Protein AF-A0A7D5TR18-F1 (afdb_monomer)

Foldseek 3Di:
DAWDQKKKKFFALAFDLCLLVQLVVLCVVLVWAADPDDPPDPDFDDSVRCSVVVWTWGWTDDDQKIWIWTGQCPNCPDDFSRSGMIMIIIDGPPDDLVDPPPPVVLVVLVSVLVSVLSSCLRRVGQKMAMATPDDDDAPLGPQDDFRDPPSLVRGPDHHQKMKHHQVSQVSQPHDVLQVPAPAPDWDQHPNRIIITRQDSRSRDRRPVSRCCSRNPDPPD

Sequence (220 aa):
MIEGPYMVRFLFETVSDTLVDDVITICTAHGLYDKERNEGDQKASMPDEIRKNKRGFIRLHYEDLSFKLSFDLESGGGHSWTEGSFNISTQSQVVNYTDKDDPKYRRFIEELVGLVSELASATRPTHVHAFGTQSSTNEFARGVIPQELPVAHDISNLPWLGVYNPETVDALGGIDRFTDAPAHRVERLETGHVMVVATEDPFAVPDRELEEYLLQNENR

Mean predicted aligned error: 6.93 Å

Nearest PDB structures (foldseek):
  5it4-assembly1_A-2  TM=5.110E-01  e=5.645E-01  Mycobacterium avium 104
  5jjb-assem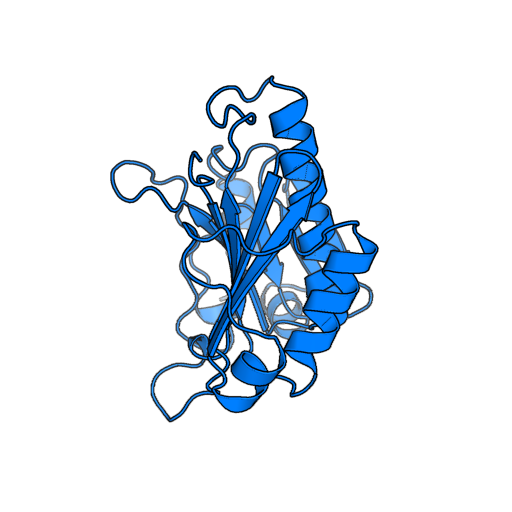bly1_A-2  TM=5.088E-01  e=7.172E-01  Mycobacterium avium 104
  5is2-assembly1_A-2  TM=5.205E-01  e=9.674E-01  Mycobacterium avium 104
  4r3a-assembly1_A  TM=2.395E-01  e=2.300E-01  Erythrobacter litoralis HTCC2594
  7tdz-assembly1_C  TM=2.181E-01  e=5.828E+00  Xenopus laevis

Structure (mmCIF, N/CA/C/O backbone):
data_AF-A0A7D5TR18-F1
#
_entry.id   AF-A0A7D5TR18-F1
#
loop_
_atom_site.group_PDB
_atom_site.id
_atom_site.type_symbol
_atom_site.label_atom_id
_atom_site.label_alt_id
_atom_site.label_comp_id
_atom_site.label_asym_id
_atom_site.label_entity_id
_atom_site.label_seq_id
_atom_site.pdbx_PDB_ins_code
_atom_site.Cartn_x
_atom_site.Cartn_y
_atom_site.Cartn_z
_atom_site.occupancy
_atom_site.B_iso_or_equiv
_atom_site.auth_seq_id
_atom_site.auth_comp_id
_atom_site.auth_asym_id
_atom_site.auth_atom_id
_atom_site.pdbx_PDB_model_num
ATOM 1 N N . MET A 1 1 ? 5.844 10.240 20.444 1.00 60.06 1 MET A N 1
ATOM 2 C CA . MET A 1 1 ? 5.973 9.234 19.368 1.00 60.06 1 MET A CA 1
ATOM 3 C C . MET A 1 1 ? 6.669 9.897 18.202 1.00 60.06 1 MET A C 1
ATOM 5 O O . MET A 1 1 ? 6.353 11.049 17.936 1.00 60.06 1 MET A O 1
ATOM 9 N N . ILE A 1 2 ? 7.629 9.220 17.576 1.00 63.03 2 ILE A N 1
ATOM 10 C CA . ILE A 1 2 ? 8.270 9.710 16.355 1.00 63.03 2 ILE A CA 1
ATOM 11 C C . ILE A 1 2 ? 7.390 9.247 15.196 1.00 63.03 2 ILE A C 1
ATOM 13 O O . ILE A 1 2 ? 7.042 8.063 15.121 1.00 63.03 2 ILE A O 1
ATOM 17 N N . GLU A 1 3 ? 6.969 10.181 14.344 1.00 69.44 3 GLU A N 1
ATOM 18 C CA . GLU A 1 3 ? 6.242 9.814 13.133 1.00 69.44 3 GLU A CA 1
ATOM 19 C C . GLU A 1 3 ? 7.143 8.989 12.227 1.00 69.44 3 GLU A C 1
ATOM 21 O O . GLU A 1 3 ? 8.317 9.305 12.028 1.00 69.44 3 GLU A O 1
ATOM 26 N N . GLY A 1 4 ? 6.578 7.902 11.717 1.00 69.88 4 GLY A N 1
ATOM 27 C CA . GLY A 1 4 ? 7.202 7.088 10.702 1.00 69.88 4 GLY A CA 1
ATOM 28 C C . GLY A 1 4 ? 7.523 7.956 9.487 1.00 69.88 4 GLY A C 1
ATOM 29 O O . GLY A 1 4 ? 6.744 8.844 9.122 1.00 69.88 4 GLY A O 1
ATOM 30 N N . PRO A 1 5 ? 8.674 7.721 8.854 1.00 73.94 5 PRO A N 1
ATOM 31 C CA . PRO A 1 5 ? 9.144 8.560 7.764 1.00 73.94 5 PRO A CA 1
ATOM 32 C C . PRO A 1 5 ? 8.415 8.287 6.444 1.00 73.94 5 PRO A C 1
ATOM 34 O O . PRO A 1 5 ? 8.704 8.956 5.456 1.00 73.94 5 PRO A O 1
ATOM 37 N N . TYR A 1 6 ? 7.489 7.325 6.414 1.00 78.88 6 TYR A N 1
ATOM 38 C CA . TYR A 1 6 ? 6.740 6.925 5.230 1.00 78.88 6 TYR A CA 1
ATOM 39 C C . TYR A 1 6 ? 5.252 6.747 5.506 1.00 78.88 6 TYR A C 1
ATOM 41 O O . TYR A 1 6 ? 4.808 6.447 6.618 1.00 78.88 6 TYR A O 1
ATOM 49 N N . MET A 1 7 ? 4.495 6.906 4.430 1.00 86.62 7 MET A N 1
ATOM 50 C CA . MET A 1 7 ? 3.086 6.581 4.321 1.00 86.62 7 MET A CA 1
ATOM 51 C C . MET A 1 7 ? 2.903 5.640 3.132 1.00 86.62 7 MET A C 1
ATOM 53 O O . MET A 1 7 ? 3.540 5.828 2.098 1.00 86.62 7 MET A O 1
ATOM 57 N N . VAL A 1 8 ? 2.031 4.645 3.272 1.00 91.75 8 VAL A N 1
ATOM 58 C CA . VAL A 1 8 ? 1.595 3.790 2.162 1.00 91.75 8 VAL A CA 1
ATOM 59 C C . VAL A 1 8 ? 0.158 4.144 1.830 1.00 91.75 8 VAL A C 1
ATOM 61 O O . VAL A 1 8 ? -0.703 4.094 2.708 1.00 91.75 8 VAL A O 1
ATOM 64 N N . ARG A 1 9 ? -0.108 4.511 0.579 1.00 92.44 9 ARG A N 1
ATOM 65 C CA . ARG A 1 9 ? -1.434 4.902 0.104 1.00 92.44 9 ARG A CA 1
ATOM 66 C C . ARG A 1 9 ? -1.957 3.889 -0.900 1.00 92.44 9 ARG A C 1
ATOM 68 O O . ARG A 1 9 ? -1.304 3.605 -1.897 1.00 92.44 9 ARG A O 1
ATOM 75 N N . PHE A 1 10 ? -3.159 3.407 -0.630 1.00 94.81 10 PHE A N 1
ATOM 76 C CA . PHE A 1 10 ? -3.983 2.567 -1.484 1.00 94.81 10 PHE A CA 1
ATOM 77 C C . PHE A 1 10 ? -4.980 3.472 -2.200 1.00 94.81 10 PHE A C 1
ATOM 79 O O . PHE A 1 10 ? -5.699 4.227 -1.543 1.00 94.81 10 PHE A O 1
ATOM 86 N N . LEU A 1 11 ? -4.996 3.418 -3.526 1.00 92.62 11 LEU A N 1
ATOM 87 C CA . LEU A 1 11 ? -5.889 4.179 -4.391 1.00 92.62 11 LEU A CA 1
ATOM 88 C C . LEU A 1 11 ? -6.894 3.242 -5.050 1.00 92.62 11 LEU A C 1
ATOM 90 O O . LEU A 1 11 ? -6.528 2.161 -5.520 1.00 92.62 11 LEU A O 1
ATOM 94 N N . PHE A 1 12 ? -8.141 3.687 -5.122 1.00 90.94 12 PHE A N 1
ATOM 95 C CA . PHE A 1 12 ? -9.247 2.922 -5.672 1.00 90.94 12 PHE A CA 1
ATOM 96 C C . PHE A 1 12 ? -10.013 3.776 -6.675 1.00 90.94 12 PHE A C 1
ATOM 98 O O . PHE A 1 12 ? -10.528 4.833 -6.325 1.00 90.94 12 PHE A O 1
ATOM 105 N N . GLU A 1 13 ? -10.160 3.280 -7.900 1.00 87.50 13 GLU A N 1
ATOM 106 C CA . GLU A 1 13 ? -11.107 3.855 -8.860 1.00 87.50 13 GLU A CA 1
ATOM 107 C C . GLU A 1 13 ? -12.551 3.727 -8.347 1.00 87.50 13 GLU A C 1
ATOM 109 O O . GLU A 1 13 ? -13.359 4.641 -8.486 1.00 87.50 13 GLU A O 1
ATOM 114 N N . THR A 1 14 ? -12.873 2.597 -7.709 1.00 85.69 14 THR A N 1
ATOM 115 C CA . THR A 1 14 ? -14.152 2.370 -7.028 1.00 85.69 14 THR A CA 1
ATOM 116 C C . THR A 1 14 ? -13.903 1.817 -5.632 1.00 85.69 14 THR A C 1
ATOM 118 O O . THR A 1 14 ? -13.227 0.804 -5.464 1.00 85.69 14 THR A O 1
ATOM 121 N N . VAL A 1 15 ? -14.474 2.469 -4.619 1.00 86.50 15 VAL A N 1
ATOM 122 C CA . VAL A 1 15 ? -14.346 2.053 -3.220 1.00 86.50 15 VAL A CA 1
ATOM 123 C C . VAL A 1 15 ? -15.440 1.042 -2.869 1.00 86.50 15 VAL A C 1
ATOM 125 O O . VAL A 1 15 ? -16.626 1.345 -2.991 1.00 86.50 15 VAL A O 1
ATOM 128 N N . SER A 1 16 ? -15.049 -0.144 -2.393 1.00 87.88 16 SER A N 1
ATOM 129 C CA . SER A 1 16 ? -15.992 -1.136 -1.857 1.00 87.88 16 SER A CA 1
ATOM 130 C C . SER A 1 16 ? -16.634 -0.648 -0.554 1.00 87.88 16 SER A C 1
ATOM 132 O O . SER A 1 16 ? -15.951 -0.112 0.322 1.00 87.88 16 SER A O 1
ATOM 134 N N . ASP A 1 17 ? -17.925 -0.927 -0.361 1.00 87.00 17 ASP A N 1
ATOM 135 C CA . ASP A 1 17 ? -18.604 -0.685 0.918 1.00 87.00 17 ASP A CA 1
ATOM 136 C C . ASP A 1 17 ? -18.053 -1.556 2.064 1.00 87.00 17 ASP A C 1
ATOM 138 O O . ASP A 1 17 ? -18.202 -1.189 3.229 1.00 87.00 17 ASP A O 1
ATOM 142 N N . THR A 1 18 ? -17.372 -2.665 1.746 1.00 91.06 18 THR A N 1
ATOM 143 C CA . THR A 1 18 ? -16.722 -3.557 2.726 1.00 91.06 18 THR A CA 1
ATOM 144 C C . THR A 1 18 ? -15.294 -3.150 3.075 1.00 91.06 18 THR A C 1
ATOM 146 O O . THR A 1 18 ? -14.716 -3.729 3.989 1.00 91.06 18 THR A O 1
ATOM 149 N N . LEU A 1 19 ? -14.717 -2.141 2.403 1.00 91.56 19 LEU A N 1
ATOM 150 C CA . LEU A 1 19 ? -13.285 -1.826 2.499 1.00 91.56 19 LEU A CA 1
ATOM 151 C C . LEU A 1 19 ? -12.806 -1.646 3.947 1.00 91.56 19 LEU A C 1
ATOM 153 O O . LEU A 1 19 ? -11.755 -2.154 4.324 1.00 91.56 19 LEU A O 1
ATOM 157 N N . VAL A 1 20 ? -13.577 -0.930 4.768 1.00 91.56 20 VAL A N 1
ATOM 158 C CA . VAL A 1 20 ? -13.230 -0.696 6.179 1.00 91.56 20 VAL A CA 1
ATOM 159 C C . VAL A 1 20 ? -13.178 -2.013 6.961 1.00 91.56 20 VAL A C 1
ATOM 161 O O . VAL A 1 20 ? -12.280 -2.199 7.779 1.00 91.56 20 VAL A O 1
ATOM 164 N N . ASP A 1 21 ? -14.110 -2.928 6.699 1.00 91.75 21 ASP A N 1
ATOM 165 C CA . ASP A 1 21 ? -14.230 -4.206 7.409 1.00 91.75 21 ASP A CA 1
ATOM 166 C C . ASP A 1 21 ? -13.102 -5.152 7.017 1.00 91.75 21 ASP A C 1
ATOM 168 O O . ASP A 1 21 ? -12.486 -5.769 7.889 1.00 91.75 21 ASP A O 1
ATOM 172 N N . ASP A 1 22 ? -12.794 -5.205 5.722 1.00 93.25 22 ASP A N 1
ATOM 173 C CA . ASP A 1 22 ? -11.708 -6.010 5.174 1.00 93.25 22 ASP A CA 1
ATOM 174 C C . ASP A 1 22 ? -10.364 -5.546 5.756 1.00 93.25 22 ASP A C 1
ATOM 176 O O . ASP A 1 22 ? -9.611 -6.352 6.303 1.00 93.25 22 ASP A O 1
ATOM 180 N N . VAL A 1 23 ? -10.103 -4.231 5.748 1.00 93.69 23 VAL A N 1
ATOM 181 C CA . VAL A 1 23 ? -8.874 -3.644 6.310 1.00 93.69 23 VAL A CA 1
ATOM 182 C C . VAL A 1 23 ? -8.738 -3.951 7.802 1.00 93.69 23 VAL A C 1
ATOM 184 O O . VAL A 1 23 ? -7.683 -4.411 8.235 1.00 93.69 23 VAL A O 1
ATOM 187 N N . ILE A 1 24 ? -9.786 -3.725 8.603 1.00 91.19 24 ILE A N 1
ATOM 188 C CA . ILE A 1 24 ? -9.737 -3.998 10.049 1.00 91.19 24 ILE A CA 1
ATOM 189 C C . ILE A 1 24 ? -9.504 -5.486 10.305 1.00 91.19 24 ILE A C 1
ATOM 191 O O . ILE A 1 24 ? -8.654 -5.832 11.123 1.00 91.19 24 ILE A O 1
ATOM 195 N N . THR A 1 25 ? -10.232 -6.357 9.603 1.00 93.00 25 THR A N 1
ATOM 196 C CA . THR A 1 25 ? -10.138 -7.812 9.775 1.00 93.00 25 THR A CA 1
ATOM 197 C C . THR A 1 25 ? -8.722 -8.305 9.501 1.00 93.00 25 THR A C 1
ATOM 199 O O . THR A 1 25 ? -8.174 -9.059 10.304 1.00 93.00 25 THR A O 1
ATOM 202 N N . ILE A 1 26 ? -8.103 -7.833 8.418 1.00 94.06 26 ILE A N 1
ATOM 203 C CA . ILE A 1 26 ? -6.727 -8.188 8.056 1.00 94.06 26 ILE A CA 1
ATOM 204 C C . ILE A 1 26 ? -5.754 -7.656 9.099 1.00 94.06 26 ILE A C 1
ATOM 206 O O . ILE A 1 26 ? -4.955 -8.420 9.629 1.00 94.06 26 ILE A O 1
ATOM 210 N N . CYS A 1 27 ? -5.856 -6.382 9.486 1.00 91.81 27 CYS A N 1
ATOM 211 C CA . CYS A 1 27 ? -4.985 -5.840 10.524 1.00 91.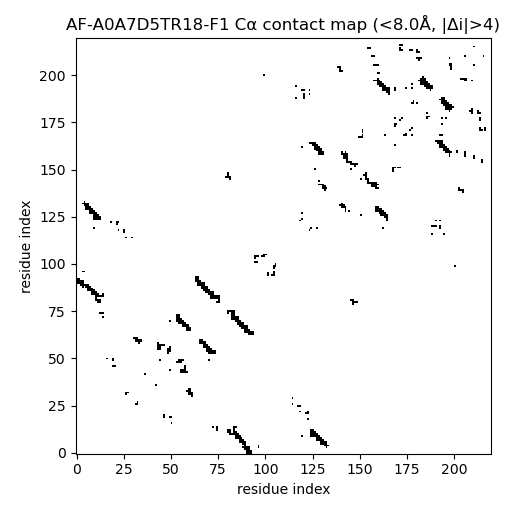81 27 CYS A CA 1
ATOM 212 C C . CYS A 1 27 ? -5.099 -6.626 11.843 1.00 91.81 27 CYS A C 1
ATOM 214 O O . CYS A 1 27 ? -4.084 -6.934 12.462 1.00 91.81 27 CYS A O 1
ATOM 216 N N . THR A 1 28 ? -6.305 -7.016 12.260 1.00 90.44 28 THR A N 1
ATOM 217 C CA . THR A 1 28 ? -6.493 -7.854 13.454 1.00 90.44 28 THR A CA 1
ATOM 218 C C . THR A 1 28 ? -5.919 -9.261 13.288 1.00 90.44 28 THR A C 1
ATOM 220 O O . THR A 1 28 ? -5.334 -9.782 14.238 1.00 90.44 28 THR A O 1
ATOM 223 N N . ALA A 1 29 ? -6.018 -9.867 12.102 1.00 90.31 29 ALA A N 1
ATOM 224 C CA . ALA A 1 29 ? -5.377 -11.151 11.809 1.00 90.31 29 ALA A CA 1
ATOM 225 C C . ALA A 1 29 ? -3.839 -11.074 11.894 1.00 90.31 29 ALA A C 1
ATOM 227 O O . ALA A 1 29 ? -3.207 -12.032 12.332 1.00 90.31 29 ALA A O 1
ATOM 228 N N . HIS A 1 30 ? -3.259 -9.907 11.590 1.00 87.50 30 HIS A N 1
ATOM 229 C CA . HIS A 1 30 ? -1.839 -9.572 11.800 1.00 87.50 30 HIS A CA 1
ATOM 230 C C . HIS A 1 30 ? -1.478 -9.248 13.256 1.00 87.50 30 HIS A C 1
ATOM 232 O O . HIS A 1 30 ? -0.363 -8.835 13.561 1.00 87.50 30 HIS A O 1
ATOM 238 N N . GLY A 1 31 ? -2.420 -9.405 14.187 1.00 87.62 31 GLY A N 1
ATOM 239 C CA . GLY A 1 31 ? -2.204 -9.110 15.599 1.00 87.62 31 GLY A CA 1
ATOM 240 C C . GLY A 1 31 ? -2.218 -7.619 15.933 1.00 87.62 31 GLY A C 1
ATOM 241 O O . GLY A 1 31 ? -1.881 -7.262 17.064 1.00 87.62 31 GLY A O 1
ATOM 242 N N . LEU A 1 32 ? -2.620 -6.742 15.003 1.00 87.88 32 LEU A N 1
ATOM 243 C CA . LEU A 1 32 ? -2.845 -5.335 15.313 1.00 87.88 32 LEU A CA 1
ATOM 244 C C . LEU A 1 32 ? -4.168 -5.182 16.078 1.00 87.88 32 LEU A C 1
ATOM 246 O O . LEU A 1 32 ? -5.212 -5.679 15.655 1.00 87.88 32 LEU A O 1
ATOM 250 N N . TYR A 1 33 ? -4.153 -4.440 17.180 1.00 85.31 33 TYR A N 1
ATOM 251 C CA . TYR A 1 33 ? -5.327 -4.256 18.037 1.00 85.31 33 TYR A CA 1
ATOM 252 C C . TYR A 1 33 ? -5.574 -2.786 18.385 1.00 85.31 33 TYR A C 1
ATOM 254 O O . TYR A 1 33 ? -4.653 -1.970 18.416 1.00 85.31 33 TYR A O 1
ATOM 262 N N . ASP A 1 34 ? -6.829 -2.442 18.669 1.00 82.25 34 ASP A N 1
ATOM 263 C CA . ASP A 1 34 ? -7.188 -1.134 19.222 1.00 82.25 34 ASP A CA 1
ATOM 264 C C . ASP A 1 34 ? -6.836 -1.110 20.718 1.00 82.25 34 ASP A C 1
ATOM 266 O O . ASP A 1 34 ? -7.258 -1.980 21.485 1.00 82.25 34 ASP A O 1
ATOM 270 N N . LYS A 1 35 ? -6.020 -0.142 21.140 1.00 74.12 35 LYS A N 1
ATOM 271 C CA . LYS A 1 35 ? -5.696 0.059 22.556 1.00 74.12 35 LYS A CA 1
ATOM 272 C C . LYS A 1 35 ? -6.697 1.064 23.107 1.00 74.12 35 LYS A C 1
ATOM 274 O O . LYS A 1 35 ? -6.870 2.123 22.513 1.00 74.12 35 LYS A O 1
ATOM 279 N N . GLU A 1 36 ? -7.324 0.753 24.245 1.00 61.03 36 GLU A N 1
ATOM 280 C CA . GLU A 1 36 ? -8.313 1.637 24.877 1.00 61.03 36 GLU A CA 1
ATOM 281 C C . GLU A 1 36 ? -7.857 3.106 24.862 1.00 61.03 36 GLU A C 1
ATOM 283 O O . GLU A 1 36 ? -6.734 3.438 25.255 1.00 61.03 36 GLU A O 1
ATOM 288 N N . ARG A 1 37 ? -8.742 3.977 24.357 1.00 57.06 37 ARG A N 1
ATOM 289 C CA . ARG A 1 37 ? -8.493 5.407 24.147 1.00 57.06 37 ARG A CA 1
ATOM 290 C C . ARG A 1 37 ? -8.033 6.069 25.452 1.00 57.06 37 ARG A C 1
ATOM 292 O O . ARG A 1 37 ? -8.854 6.338 26.324 1.00 57.06 37 ARG A O 1
ATOM 299 N N . ASN A 1 38 ? -6.753 6.416 25.551 1.00 48.66 38 ASN A N 1
ATOM 300 C CA . ASN A 1 38 ? -6.287 7.347 26.576 1.00 48.66 38 ASN A CA 1
ATOM 301 C C . ASN A 1 38 ? -6.707 8.779 26.202 1.00 48.66 38 ASN A C 1
ATOM 303 O O . ASN A 1 38 ? -6.623 9.178 25.041 1.00 48.66 38 ASN A O 1
ATOM 307 N N . GLU A 1 39 ? -7.126 9.568 27.194 1.00 42.00 39 GLU A N 1
ATOM 308 C CA . GLU A 1 39 ? -7.783 10.885 27.059 1.00 42.00 39 GLU A CA 1
ATOM 309 C C . GLU A 1 39 ? -6.936 12.014 26.416 1.00 42.00 39 GLU A C 1
ATOM 311 O O . GLU A 1 39 ? -7.373 13.161 26.372 1.00 42.00 39 GLU A O 1
ATOM 316 N N . GLY A 1 40 ? -5.745 11.716 25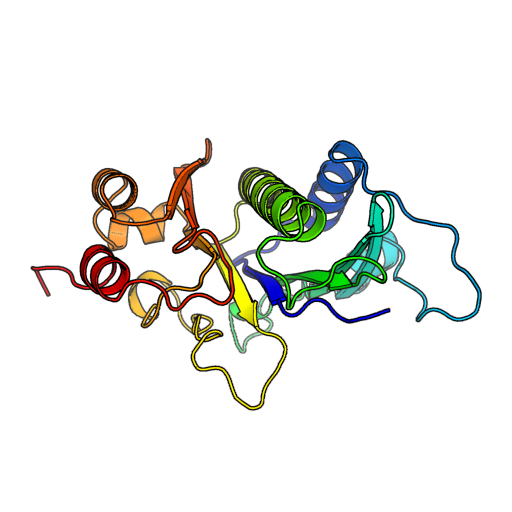.887 1.00 46.94 40 GLY A N 1
ATOM 317 C CA . GLY A 1 40 ? -4.844 12.686 25.249 1.00 46.94 40 GLY A CA 1
ATOM 318 C C . GLY A 1 40 ? -4.615 12.497 23.746 1.00 46.94 40 GLY A C 1
ATOM 319 O O . GLY A 1 40 ? -4.034 13.381 23.118 1.00 46.94 40 GLY A O 1
ATOM 320 N N . ASP A 1 41 ? -5.055 11.382 23.155 1.00 53.88 41 ASP A N 1
ATOM 321 C CA . ASP A 1 41 ? -4.913 11.140 21.716 1.00 53.88 41 ASP A CA 1
ATOM 322 C C . ASP A 1 41 ? -6.083 11.761 20.943 1.00 53.88 41 ASP A C 1
ATOM 324 O O . ASP A 1 41 ? -7.233 11.724 21.390 1.00 53.88 41 ASP A O 1
ATOM 328 N N . GLN A 1 42 ? -5.812 12.315 19.750 1.00 57.31 42 GLN A N 1
ATOM 329 C CA . GLN A 1 42 ? -6.879 12.641 18.796 1.00 57.31 42 GLN A CA 1
ATOM 330 C C . GLN A 1 42 ? -7.794 11.420 18.685 1.00 57.31 42 GLN A C 1
ATOM 332 O O . GLN A 1 42 ? -7.338 10.328 18.342 1.00 57.31 42 GLN A O 1
ATOM 337 N N . LYS A 1 43 ? -9.067 11.596 19.040 1.00 66.75 43 LYS A N 1
ATOM 338 C CA . LYS A 1 43 ? -10.020 10.500 19.196 1.00 66.75 43 LYS A CA 1
ATOM 339 C C . LYS A 1 43 ? -10.169 9.792 17.843 1.00 66.75 43 LYS A C 1
ATOM 341 O O . LYS A 1 43 ? -10.788 10.353 16.943 1.00 66.75 43 LYS A O 1
ATOM 346 N N . ALA A 1 44 ? -9.568 8.605 17.695 1.00 70.25 44 ALA A N 1
ATOM 347 C CA . ALA A 1 44 ? -9.720 7.766 16.502 1.00 70.25 44 ALA A CA 1
ATOM 348 C C . ALA A 1 44 ? -11.207 7.621 16.165 1.00 70.25 44 ALA A C 1
ATOM 350 O O . ALA A 1 44 ? -12.021 7.576 17.080 1.00 70.25 44 ALA A O 1
ATOM 351 N N . SER A 1 45 ? -11.587 7.568 14.899 1.00 75.50 45 SER A N 1
ATOM 352 C CA . SER A 1 45 ? -12.973 7.346 14.489 1.00 75.50 45 SER A CA 1
ATOM 353 C C . SER A 1 45 ? -13.399 5.914 14.808 1.00 75.50 45 SER A C 1
ATOM 355 O O . SER A 1 45 ? -12.605 4.981 14.704 1.00 75.50 45 SER A O 1
ATOM 357 N N . MET A 1 46 ? -14.660 5.723 15.191 1.00 81.62 46 MET A N 1
ATOM 358 C CA . MET A 1 46 ? -15.222 4.370 15.237 1.00 81.62 46 MET A CA 1
ATOM 359 C C . MET A 1 46 ? -15.432 3.854 13.802 1.00 81.62 46 MET A C 1
ATOM 361 O O . MET A 1 46 ? -15.756 4.661 12.925 1.00 81.62 46 MET A O 1
ATOM 365 N N . PRO A 1 47 ? -15.318 2.539 13.535 1.00 83.06 47 PRO A N 1
ATOM 366 C CA . PRO A 1 47 ? -15.557 1.992 12.197 1.00 83.06 47 PRO A CA 1
ATOM 367 C C . PRO A 1 47 ? -16.908 2.418 11.601 1.00 83.06 47 PRO A C 1
ATOM 369 O O . PRO A 1 47 ? -16.969 2.831 10.446 1.00 83.06 47 PRO A O 1
ATOM 372 N N . ASP A 1 48 ? -17.975 2.443 12.409 1.00 84.19 48 ASP A N 1
ATOM 373 C CA . ASP A 1 48 ? -19.304 2.913 11.982 1.00 84.19 48 ASP A CA 1
ATOM 374 C C . ASP A 1 48 ? -19.320 4.386 11.551 1.00 84.19 48 ASP A C 1
ATOM 376 O O . ASP A 1 48 ? -20.033 4.759 10.619 1.00 84.19 48 ASP A O 1
ATOM 380 N N . GLU A 1 49 ? -18.519 5.237 12.200 1.00 84.19 49 GLU A N 1
ATOM 381 C CA . GLU A 1 49 ? -18.402 6.650 11.833 1.00 84.19 49 GLU A CA 1
ATOM 382 C C . GLU A 1 49 ? -17.689 6.809 10.490 1.00 84.19 49 GLU A C 1
ATOM 384 O O . GLU A 1 49 ? -18.113 7.631 9.681 1.00 84.19 49 GLU A O 1
ATOM 389 N N . ILE A 1 50 ? -16.658 6.000 10.225 1.00 85.06 50 ILE A N 1
ATOM 390 C CA . ILE A 1 50 ? -15.951 6.004 8.936 1.00 85.06 50 ILE A CA 1
ATOM 391 C C . ILE A 1 50 ? -16.882 5.516 7.830 1.00 85.06 50 ILE A C 1
ATOM 393 O O . ILE A 1 50 ? -16.963 6.159 6.789 1.00 85.06 50 ILE A O 1
ATOM 397 N N . ARG A 1 51 ? -17.636 4.432 8.052 1.00 85.62 51 ARG A N 1
ATOM 398 C CA . ARG A 1 51 ? -18.617 3.928 7.074 1.00 85.62 51 ARG A CA 1
ATOM 399 C C . ARG A 1 51 ? -19.667 4.991 6.737 1.00 85.62 51 ARG A C 1
ATOM 401 O O . ARG A 1 51 ? -19.996 5.182 5.568 1.00 85.62 51 ARG A O 1
ATOM 408 N N . LYS A 1 52 ? -20.163 5.701 7.758 1.00 86.12 52 LYS A N 1
ATOM 409 C CA . LYS A 1 52 ? -21.191 6.739 7.612 1.00 86.12 52 LYS A CA 1
ATOM 410 C C . LYS A 1 52 ? -20.673 8.003 6.930 1.00 86.12 52 LYS A C 1
ATOM 412 O O . LYS A 1 52 ? -21.337 8.527 6.044 1.00 86.12 52 LYS A O 1
ATOM 417 N N . ASN A 1 53 ? -19.528 8.510 7.377 1.00 85.88 53 ASN A N 1
ATOM 418 C CA . ASN A 1 53 ? -18.987 9.791 6.922 1.00 85.88 53 ASN A CA 1
ATOM 419 C C . ASN A 1 53 ? -18.033 9.632 5.736 1.00 85.88 53 ASN A C 1
ATOM 421 O O . ASN A 1 53 ? -17.507 10.629 5.259 1.00 85.88 53 ASN A O 1
ATOM 425 N N . LYS A 1 54 ? -17.747 8.387 5.331 1.00 87.69 54 LYS A N 1
ATOM 426 C CA . LYS A 1 54 ? -16.752 8.014 4.319 1.00 87.69 54 LYS A CA 1
ATOM 427 C C . LYS A 1 54 ? -15.360 8.597 4.595 1.00 87.69 54 LYS A C 1
ATOM 429 O O . LYS A 1 54 ? -14.516 8.618 3.718 1.00 87.69 54 LYS A O 1
ATOM 434 N N . ARG A 1 55 ? -15.075 9.028 5.826 1.00 89.19 55 ARG A N 1
ATOM 435 C CA . ARG A 1 55 ? -13.802 9.639 6.212 1.00 89.19 55 ARG A CA 1
ATOM 436 C C . ARG A 1 55 ? -13.526 9.429 7.690 1.00 89.19 55 ARG A C 1
ATOM 438 O O . ARG A 1 55 ? -14.441 9.460 8.513 1.00 89.19 55 ARG A O 1
ATOM 445 N N . GLY A 1 56 ? -12.256 9.259 8.034 1.00 88.31 56 GLY A N 1
ATOM 446 C CA . GLY A 1 56 ? -11.804 9.187 9.419 1.00 88.31 56 GLY A CA 1
ATOM 447 C C . GLY A 1 56 ? -10.495 8.431 9.546 1.00 88.31 56 GLY A C 1
ATOM 448 O O . GLY A 1 56 ? -9.798 8.205 8.559 1.00 88.31 56 GLY A O 1
ATOM 449 N N . PHE A 1 57 ? -10.132 8.047 10.763 1.00 90.06 57 PHE A N 1
ATOM 450 C CA . PHE A 1 57 ? -8.962 7.199 10.959 1.00 90.06 57 PHE A CA 1
ATOM 451 C C . PHE A 1 57 ? -9.134 6.243 12.128 1.00 90.06 57 PHE A C 1
ATOM 453 O O . PHE A 1 57 ? -9.782 6.577 13.113 1.00 90.06 57 PHE A O 1
ATOM 460 N N . ILE A 1 58 ? -8.492 5.087 12.041 1.00 88.88 58 ILE A N 1
ATOM 461 C CA . ILE A 1 58 ? -8.360 4.124 13.133 1.00 88.88 58 ILE A CA 1
ATOM 462 C C . ILE A 1 58 ? -6.894 4.108 13.548 1.00 88.88 58 ILE A C 1
ATOM 464 O O . ILE A 1 58 ? -6.001 4.269 12.714 1.00 88.88 58 ILE A O 1
ATOM 468 N N . ARG A 1 59 ? -6.630 3.945 14.842 1.00 88.00 59 ARG A N 1
ATOM 469 C CA . ARG A 1 59 ? -5.283 3.688 15.339 1.00 88.00 59 ARG A CA 1
ATOM 470 C C . ARG A 1 59 ? -5.240 2.266 15.864 1.00 88.00 59 ARG A C 1
ATOM 472 O O . ARG A 1 59 ? -6.045 1.908 16.712 1.00 88.00 59 ARG A O 1
ATOM 479 N N . LEU A 1 60 ? -4.307 1.483 15.349 1.00 87.56 60 LEU A N 1
ATOM 480 C CA . LEU A 1 60 ? -4.049 0.130 15.805 1.00 87.56 60 LEU A CA 1
ATOM 481 C C . LEU A 1 60 ? -2.621 0.027 16.332 1.00 87.56 60 LEU A C 1
ATOM 483 O O . LEU A 1 60 ? -1.756 0.834 15.989 1.00 87.56 60 LEU A O 1
ATOM 487 N N . HIS A 1 61 ? -2.379 -0.960 17.178 1.00 86.00 61 HIS A N 1
ATOM 488 C CA . HIS A 1 61 ? -1.123 -1.166 17.881 1.00 86.00 61 HIS A CA 1
ATOM 489 C C . HIS A 1 61 ? -0.619 -2.587 17.672 1.00 86.00 61 HIS A C 1
ATOM 491 O O . HIS A 1 61 ? -1.415 -3.519 17.627 1.00 86.00 61 HIS A O 1
ATOM 497 N N . TYR A 1 62 ? 0.698 -2.740 17.585 1.00 83.12 62 TYR A N 1
ATOM 498 C CA . TYR A 1 62 ? 1.379 -4.031 17.549 1.00 83.12 62 TYR A CA 1
ATOM 499 C C . TYR A 1 62 ? 2.705 -3.886 18.286 1.00 83.12 62 TYR A C 1
ATOM 501 O O . TYR A 1 62 ? 3.549 -3.089 17.880 1.00 83.12 62 TYR A O 1
ATOM 509 N N . GLU A 1 63 ? 2.872 -4.607 19.395 1.00 83.38 63 GLU A N 1
ATOM 510 C CA . GLU A 1 63 ? 4.002 -4.411 20.313 1.00 83.38 63 GLU A CA 1
ATOM 511 C C . GLU A 1 63 ? 4.177 -2.908 20.672 1.00 83.38 63 GLU A C 1
ATOM 513 O O . GLU A 1 63 ? 3.251 -2.274 21.185 1.00 83.38 63 GLU A O 1
ATOM 518 N N . ASP A 1 64 ? 5.341 -2.324 20.373 1.00 79.38 64 ASP A N 1
ATOM 519 C CA . ASP A 1 64 ? 5.676 -0.910 20.603 1.00 79.38 64 ASP A CA 1
ATOM 520 C C . ASP A 1 64 ? 5.369 0.006 19.393 1.00 79.38 64 ASP A C 1
ATOM 522 O O . ASP A 1 64 ? 5.732 1.190 19.377 1.00 79.38 64 ASP A O 1
ATOM 526 N N . LEU A 1 65 ? 4.728 -0.535 18.354 1.00 79.75 65 LEU A N 1
ATOM 527 C CA . LEU A 1 65 ? 4.352 0.174 17.135 1.00 79.75 65 LEU A CA 1
ATOM 528 C C . LEU A 1 65 ? 2.900 0.639 17.197 1.00 79.75 65 LEU A C 1
ATOM 530 O O . LEU A 1 65 ? 2.026 -0.008 17.779 1.00 79.75 65 LEU A O 1
ATOM 534 N N . SER A 1 66 ? 2.624 1.762 16.538 1.00 83.56 66 SER A N 1
ATOM 535 C CA . SER A 1 66 ? 1.261 2.182 16.237 1.00 83.56 66 SER A CA 1
ATOM 536 C C . SER A 1 66 ? 1.104 2.488 14.754 1.00 83.56 66 SER A C 1
ATOM 538 O O . SER A 1 66 ? 1.951 3.135 14.137 1.00 83.56 66 SER A O 1
ATOM 540 N N . PHE A 1 67 ? -0.007 2.032 14.199 1.00 86.50 67 PHE A N 1
ATOM 541 C CA . PHE A 1 67 ? -0.412 2.222 12.821 1.00 86.50 67 PHE A CA 1
ATOM 542 C C . PHE A 1 67 ? -1.650 3.106 12.823 1.00 86.50 67 PHE A C 1
ATOM 544 O O . PHE A 1 67 ? -2.664 2.784 13.440 1.00 86.50 67 PHE A O 1
ATOM 551 N N . LYS A 1 68 ? -1.573 4.244 12.147 1.00 88.50 68 LYS A N 1
ATOM 552 C CA . LYS A 1 68 ? -2.714 5.102 11.867 1.00 88.50 68 LYS A CA 1
ATOM 553 C C . LYS A 1 68 ? -3.208 4.798 10.457 1.00 88.50 68 LYS A C 1
ATOM 555 O O . LYS A 1 68 ? -2.543 5.109 9.468 1.00 88.50 68 LYS A O 1
ATOM 560 N N . LEU A 1 69 ? -4.401 4.229 10.419 1.00 90.69 69 LEU A N 1
ATOM 561 C CA . LEU A 1 69 ? -5.171 3.845 9.250 1.00 90.69 69 LEU A CA 1
ATOM 562 C C . LEU A 1 69 ? -6.115 4.994 8.894 1.00 90.69 69 LEU A C 1
ATOM 564 O O . LEU A 1 69 ? -7.118 5.179 9.573 1.00 90.69 69 LEU A O 1
ATOM 568 N N . SER A 1 70 ? -5.781 5.812 7.896 1.00 90.75 70 SER A N 1
ATOM 569 C CA . SER A 1 70 ? -6.584 6.984 7.507 1.00 90.75 70 SER A CA 1
ATOM 570 C C . SER A 1 70 ? -7.390 6.695 6.249 1.00 90.75 70 SER A C 1
ATOM 572 O O . SER A 1 70 ? -6.822 6.330 5.224 1.00 90.75 70 SER A O 1
ATOM 574 N N . PHE A 1 71 ? -8.698 6.898 6.324 1.00 90.62 71 PHE A N 1
ATOM 575 C CA . PHE A 1 71 ? -9.655 6.609 5.267 1.00 90.62 71 PHE A CA 1
ATOM 576 C C . PHE A 1 71 ? -10.203 7.913 4.693 1.00 90.62 71 PHE A C 1
ATOM 578 O O . PHE A 1 71 ? -10.654 8.781 5.448 1.00 90.62 71 PHE A O 1
ATOM 585 N N . ASP A 1 72 ? -10.182 8.012 3.370 1.00 89.75 72 ASP A N 1
ATOM 586 C CA . ASP A 1 72 ? -10.867 9.031 2.584 1.00 89.75 72 ASP A CA 1
ATOM 587 C C . ASP A 1 72 ? -11.592 8.297 1.452 1.00 89.75 72 ASP A C 1
ATOM 589 O O . ASP A 1 72 ? -10.992 7.871 0.479 1.00 89.75 72 ASP A O 1
ATOM 593 N N . LEU A 1 73 ? -12.856 7.962 1.678 1.00 86.31 73 LEU A N 1
ATOM 594 C CA . LEU A 1 73 ? -13.639 7.009 0.886 1.00 86.31 73 LEU A CA 1
ATOM 595 C C . LEU A 1 73 ? -14.728 7.702 0.072 1.00 86.31 73 LEU A C 1
ATOM 597 O O .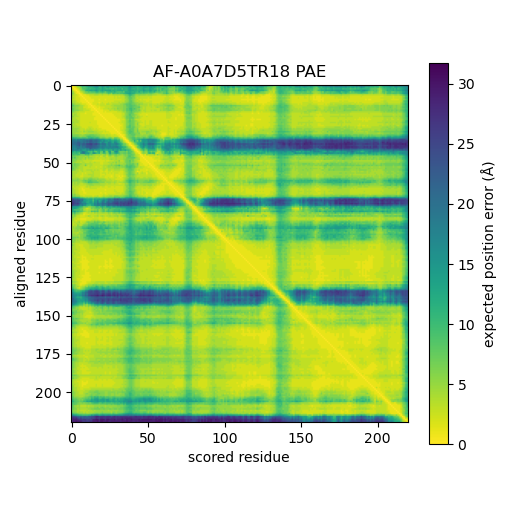 LEU A 1 73 ? -15.633 7.036 -0.436 1.00 86.31 73 LEU A O 1
ATOM 601 N N . GLU A 1 74 ? -14.689 9.032 -0.007 1.00 78.88 74 GLU A N 1
ATOM 602 C CA . GLU A 1 74 ? -15.543 9.767 -0.926 1.00 78.88 74 GLU A CA 1
ATOM 603 C C . GLU A 1 74 ? -15.113 9.401 -2.349 1.00 78.88 74 GLU A C 1
ATOM 605 O O . GLU A 1 74 ? -14.070 9.810 -2.851 1.00 78.88 74 GLU A O 1
ATOM 610 N N . SER A 1 75 ? -15.904 8.545 -2.993 1.00 58.03 75 SER A N 1
ATOM 611 C CA . SER A 1 75 ? -15.691 8.187 -4.387 1.00 58.03 75 SER A CA 1
ATOM 612 C C . SER A 1 75 ? -15.978 9.411 -5.255 1.00 58.03 75 SER A C 1
ATOM 614 O O . SER A 1 75 ? -17.143 9.788 -5.398 1.00 58.03 75 SER A O 1
ATOM 616 N N . GLY A 1 76 ? -14.916 10.002 -5.809 1.00 53.59 76 GLY A N 1
ATOM 617 C CA . GLY A 1 76 ? -14.900 10.871 -6.986 1.00 53.59 76 GLY A CA 1
ATOM 618 C C . GLY A 1 76 ? -16.192 11.641 -7.247 1.00 53.59 76 GLY A C 1
ATOM 619 O O . GLY A 1 76 ? -16.899 11.363 -8.214 1.00 53.59 76 GLY A O 1
ATOM 620 N N . GLY A 1 77 ? -16.469 12.656 -6.428 1.00 45.09 77 GLY A N 1
ATOM 621 C CA . GLY A 1 77 ? -17.558 13.617 -6.646 1.00 45.09 77 GLY A CA 1
ATOM 622 C C . GLY A 1 77 ? -17.285 14.608 -7.790 1.00 45.09 77 GLY A C 1
ATOM 623 O O . GLY A 1 77 ? -17.984 15.616 -7.906 1.00 45.09 77 GLY A O 1
ATOM 624 N N . GLY A 1 78 ? -16.265 14.349 -8.620 1.00 48.84 78 GLY A N 1
ATOM 625 C CA . GLY A 1 78 ? -16.031 15.024 -9.897 1.00 48.84 78 GLY A CA 1
ATOM 626 C C . GLY A 1 78 ? -14.655 15.664 -10.114 1.00 48.84 78 GLY A C 1
ATOM 627 O O . GLY A 1 78 ? -14.527 16.361 -11.116 1.00 48.84 78 GLY A O 1
ATOM 628 N N . HIS A 1 79 ? -13.652 15.486 -9.235 1.00 52.91 79 HIS A N 1
ATOM 629 C CA . HIS A 1 79 ? -12.389 16.247 -9.350 1.00 52.91 79 HIS A CA 1
ATOM 630 C C . HIS A 1 79 ? -11.099 15.403 -9.463 1.00 52.91 79 HIS A C 1
ATOM 632 O O . HIS A 1 79 ? -10.206 15.820 -10.198 1.00 52.91 79 HIS A O 1
ATOM 638 N N . SER A 1 80 ? -10.978 14.220 -8.841 1.00 69.25 80 SER A N 1
ATOM 639 C CA . SER A 1 80 ? -9.846 13.297 -9.082 1.00 69.25 80 SER A CA 1
ATOM 640 C C . SER A 1 80 ? -10.178 11.856 -8.671 1.00 69.25 80 SER A C 1
ATOM 642 O O . SER A 1 80 ? -10.806 11.633 -7.641 1.00 69.25 80 SER A O 1
ATOM 644 N N . TRP A 1 81 ? -9.723 10.855 -9.434 1.00 75.12 81 TRP A N 1
ATOM 645 C CA . TRP A 1 81 ? -9.887 9.435 -9.070 1.00 75.12 81 TRP A CA 1
ATOM 646 C C . TRP A 1 81 ? -9.062 9.041 -7.831 1.00 75.12 81 TRP A C 1
ATOM 648 O O . TRP A 1 81 ? -9.291 7.995 -7.235 1.00 75.12 81 TRP A O 1
ATOM 658 N N . THR A 1 82 ? -8.131 9.902 -7.408 1.00 75.56 82 THR A N 1
ATOM 659 C CA . THR A 1 82 ? -7.304 9.689 -6.213 1.00 75.56 82 THR A CA 1
ATOM 660 C C . THR A 1 82 ? -8.025 10.008 -4.896 1.00 75.56 82 THR A C 1
ATOM 662 O O . THR A 1 82 ? -7.457 9.786 -3.826 1.00 75.56 82 THR A O 1
ATOM 665 N N . GLU A 1 83 ? -9.268 10.509 -4.956 1.00 74.19 83 GLU A N 1
ATOM 666 C CA . GLU A 1 83 ? -10.099 10.824 -3.783 1.00 74.19 83 GLU A CA 1
ATOM 667 C C . GLU A 1 83 ? -10.508 9.562 -3.009 1.00 74.19 83 GLU A C 1
ATOM 669 O O . GLU A 1 83 ? -10.502 9.581 -1.781 1.00 74.19 83 GLU A O 1
ATOM 674 N N . GLY A 1 84 ? -10.749 8.442 -3.702 1.00 83.38 84 GLY A N 1
ATOM 675 C CA . GLY A 1 84 ? -10.966 7.138 -3.076 1.00 83.38 84 GLY A CA 1
ATOM 676 C C . GLY A 1 84 ? -9.648 6.526 -2.607 1.00 83.38 84 GLY A C 1
ATOM 677 O O . GLY A 1 84 ? -8.957 5.857 -3.377 1.00 83.38 84 GLY A O 1
ATOM 678 N N . SER A 1 85 ? -9.285 6.738 -1.342 1.00 87.75 85 SER A N 1
ATOM 679 C CA . SER A 1 85 ? -8.014 6.278 -0.790 1.00 87.75 85 SER A CA 1
ATOM 680 C C . SER A 1 85 ? -8.058 5.796 0.659 1.00 87.75 85 SER A C 1
ATOM 682 O O . SER A 1 85 ? -8.839 6.220 1.513 1.00 87.75 85 SER A O 1
ATOM 684 N N . PHE A 1 86 ? -7.116 4.915 0.965 1.00 90.38 86 PHE A N 1
ATOM 685 C CA . PHE A 1 86 ? -6.801 4.497 2.321 1.00 90.38 86 PHE A CA 1
ATOM 686 C C . PHE A 1 86 ? -5.289 4.581 2.535 1.00 90.38 86 PHE A C 1
ATOM 688 O O . PHE A 1 86 ? -4.506 4.262 1.646 1.00 90.38 86 PHE A O 1
ATOM 695 N N . ASN A 1 87 ? -4.866 5.050 3.706 1.00 90.81 87 ASN A N 1
ATOM 696 C CA . ASN A 1 87 ? -3.471 5.339 4.002 1.00 90.81 87 ASN A CA 1
ATOM 697 C C . ASN A 1 87 ? -3.036 4.648 5.291 1.00 90.81 87 ASN A C 1
ATOM 699 O O . ASN A 1 87 ? -3.680 4.797 6.331 1.00 90.81 87 ASN A O 1
ATOM 703 N N . ILE A 1 88 ? -1.888 3.986 5.242 1.00 90.75 88 ILE A N 1
ATOM 704 C CA . ILE A 1 88 ? -1.172 3.486 6.409 1.00 90.75 88 ILE A CA 1
ATOM 705 C C . ILE A 1 88 ? -0.057 4.476 6.713 1.00 90.75 88 ILE A C 1
ATOM 707 O O . ILE A 1 88 ? 0.839 4.698 5.903 1.00 90.75 88 ILE A O 1
ATOM 711 N N . SER A 1 89 ? -0.107 5.066 7.898 1.00 86.19 89 SER A N 1
ATOM 712 C CA . SER A 1 89 ? 0.998 5.834 8.469 1.00 86.19 89 SER A CA 1
ATOM 713 C C . SER A 1 89 ? 1.418 5.178 9.767 1.00 86.19 89 SER A C 1
ATOM 715 O O . SER A 1 89 ? 0.581 4.658 10.504 1.00 86.19 89 SER A O 1
ATOM 717 N N . THR A 1 90 ? 2.707 5.175 10.058 1.00 79.50 90 THR A N 1
ATOM 718 C CA . THR A 1 90 ? 3.230 4.494 11.242 1.00 79.50 90 THR A CA 1
ATOM 719 C C . THR A 1 90 ? 3.798 5.506 12.216 1.00 79.50 90 THR A C 1
ATOM 721 O O . THR A 1 90 ? 4.186 6.609 11.843 1.00 79.50 90 THR A O 1
ATOM 724 N N . GLN A 1 91 ? 3.785 5.180 13.502 1.00 75.00 91 GLN A N 1
ATOM 725 C CA . GLN A 1 91 ? 4.442 5.958 14.544 1.00 75.00 91 GLN A CA 1
ATOM 726 C C . GLN A 1 91 ? 5.033 4.977 15.555 1.00 75.00 91 GLN A C 1
ATOM 728 O O . GLN A 1 91 ? 4.351 4.049 15.997 1.00 75.00 91 GLN A O 1
ATOM 733 N N . SER A 1 92 ? 6.290 5.194 15.938 1.00 75.00 92 SER A N 1
ATOM 734 C CA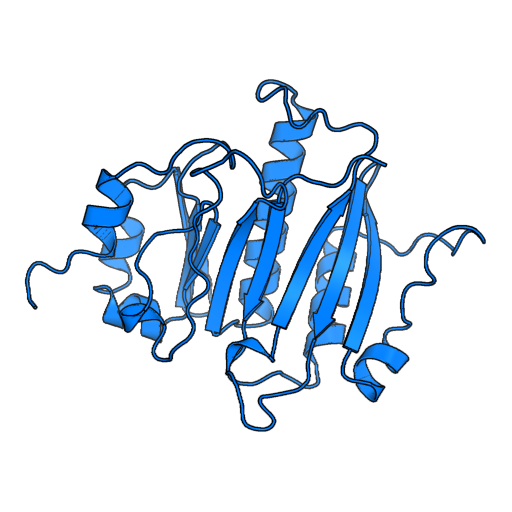 . SER A 1 92 ? 6.999 4.345 16.901 1.00 75.00 92 SER A CA 1
ATOM 735 C C . SER A 1 92 ? 7.754 5.200 17.913 1.00 75.00 92 SER A C 1
ATOM 737 O O . SER A 1 92 ? 8.132 6.340 17.636 1.00 75.00 92 SER A O 1
ATOM 739 N N . GLN A 1 93 ? 7.941 4.674 19.122 1.00 68.88 93 GLN A N 1
ATOM 740 C CA . GLN A 1 93 ? 8.849 5.262 20.116 1.00 68.88 93 GLN A CA 1
ATOM 741 C C . GLN A 1 93 ? 10.200 4.547 20.176 1.00 68.88 93 GLN A C 1
ATOM 743 O O . GLN A 1 93 ? 11.125 5.068 20.790 1.00 68.88 93 GLN A O 1
ATOM 748 N N . VAL A 1 94 ? 10.303 3.364 19.569 1.00 70.00 94 VAL A N 1
ATOM 749 C CA . VAL A 1 94 ? 11.435 2.451 19.771 1.00 70.00 94 VAL A CA 1
ATOM 750 C C . VAL A 1 94 ? 12.186 2.116 18.491 1.00 70.00 94 VAL A C 1
ATOM 752 O O . VAL A 1 94 ? 13.291 1.595 18.579 1.00 70.00 94 VAL A O 1
ATOM 755 N N . VAL A 1 95 ? 11.599 2.382 17.321 1.00 75.19 95 VAL A N 1
ATOM 756 C CA . VAL A 1 95 ? 12.269 2.163 16.037 1.00 75.19 95 VAL A CA 1
ATOM 757 C C . VAL A 1 95 ? 13.126 3.377 15.725 1.00 75.19 95 VAL A C 1
ATOM 759 O O . VAL A 1 95 ? 12.613 4.488 15.570 1.00 75.19 95 VAL A O 1
ATOM 762 N N . ASN A 1 96 ? 14.434 3.158 15.614 1.00 75.75 96 ASN A N 1
ATOM 763 C CA . ASN A 1 96 ? 15.339 4.166 15.102 1.00 75.75 96 ASN A CA 1
ATOM 764 C C . ASN A 1 96 ? 15.365 4.114 13.571 1.00 75.75 96 ASN A C 1
ATOM 766 O O . ASN A 1 96 ? 16.143 3.382 12.974 1.00 75.75 96 ASN A O 1
ATOM 770 N N . TYR A 1 97 ? 14.554 4.951 12.926 1.00 74.25 97 TYR A N 1
ATOM 771 C CA . TYR A 1 97 ? 14.481 5.033 11.462 1.00 74.25 97 TYR A CA 1
ATOM 772 C C . TYR A 1 97 ? 15.765 5.520 10.775 1.00 74.25 97 TYR A C 1
ATOM 774 O O . TYR A 1 97 ? 15.819 5.548 9.550 1.00 74.25 97 TYR A O 1
ATOM 782 N N . THR A 1 98 ? 16.773 5.948 11.541 1.00 73.88 98 THR A N 1
ATOM 783 C CA . THR A 1 98 ? 18.069 6.376 10.997 1.00 73.88 98 THR A CA 1
ATOM 784 C C . THR A 1 98 ? 19.128 5.276 11.042 1.00 73.88 98 THR A C 1
ATOM 786 O O . THR A 1 98 ? 20.156 5.410 10.382 1.00 73.88 98 THR A O 1
ATOM 789 N N . ASP A 1 99 ? 18.878 4.191 11.782 1.00 79.38 99 ASP A N 1
ATOM 790 C CA . ASP A 1 99 ? 19.781 3.049 11.903 1.00 79.38 99 ASP A CA 1
ATOM 791 C C . ASP A 1 99 ? 19.233 1.855 11.111 1.00 79.38 99 ASP A C 1
ATOM 793 O O . ASP A 1 99 ? 18.360 1.117 11.565 1.00 79.38 99 ASP A O 1
ATOM 797 N N . LYS A 1 100 ? 19.750 1.683 9.893 1.00 74.56 100 LYS A N 1
ATOM 798 C CA . LYS A 1 100 ? 19.325 0.638 8.946 1.00 74.56 100 LYS A CA 1
ATOM 799 C C . LYS A 1 100 ? 19.753 -0.766 9.383 1.00 74.56 100 LYS A C 1
ATOM 801 O O . LYS A 1 100 ? 19.221 -1.762 8.888 1.00 74.56 100 LYS A O 1
ATOM 806 N N . ASP A 1 101 ? 20.705 -0.848 10.310 1.00 80.56 101 ASP A N 1
ATOM 807 C CA . ASP A 1 101 ? 21.188 -2.108 10.858 1.00 80.56 101 ASP A CA 1
ATOM 808 C C . ASP A 1 101 ? 20.439 -2.533 12.124 1.00 80.56 101 ASP A C 1
ATOM 810 O O . ASP A 1 101 ? 20.611 -3.669 12.572 1.00 80.56 101 ASP A O 1
ATOM 814 N N . ASP A 1 102 ? 19.557 -1.677 12.657 1.00 85.00 102 ASP A N 1
ATOM 815 C CA . ASP A 1 102 ? 18.684 -2.017 13.777 1.00 85.00 102 ASP A CA 1
ATOM 816 C C . ASP A 1 102 ? 17.741 -3.173 13.379 1.00 85.00 102 ASP A C 1
ATOM 818 O O . ASP A 1 102 ? 16.880 -3.014 12.502 1.00 85.00 102 ASP A O 1
ATOM 822 N N . PRO A 1 103 ? 17.827 -4.345 14.039 1.00 85.19 103 PRO A N 1
ATOM 823 C CA . PRO A 1 103 ? 16.938 -5.469 13.763 1.00 85.19 103 PRO A CA 1
ATOM 824 C C . PRO A 1 103 ? 15.453 -5.119 13.914 1.00 85.19 103 PRO A C 1
ATOM 826 O O . PRO A 1 103 ? 14.613 -5.708 13.233 1.00 85.19 103 PRO A O 1
ATOM 829 N N . LYS A 1 104 ? 15.107 -4.155 14.781 1.00 84.62 104 LYS A N 1
ATOM 830 C CA . LYS A 1 104 ? 13.726 -3.682 14.937 1.00 84.62 104 LYS A CA 1
ATOM 831 C C . LYS A 1 104 ? 13.255 -2.898 13.723 1.00 84.62 104 LYS A C 1
ATOM 833 O O . LYS A 1 104 ? 12.094 -3.030 13.348 1.00 84.62 104 LYS A O 1
ATOM 838 N N . TYR A 1 105 ? 14.137 -2.103 13.116 1.00 83.81 105 TYR A N 1
ATOM 839 C CA . TYR A 1 105 ? 13.829 -1.392 11.881 1.00 83.81 105 TYR A CA 1
ATOM 840 C C . TYR A 1 105 ? 13.587 -2.380 10.739 1.00 83.81 105 TYR A C 1
ATOM 842 O O . TYR A 1 105 ? 12.542 -2.315 10.099 1.00 83.81 105 TYR A O 1
ATOM 850 N N . ARG A 1 106 ? 14.483 -3.355 10.543 1.00 86.19 106 ARG A N 1
ATOM 851 C CA . ARG A 1 106 ? 14.329 -4.361 9.477 1.00 86.19 106 ARG A CA 1
ATOM 852 C C . ARG A 1 106 ? 13.071 -5.211 9.649 1.00 86.19 106 ARG A C 1
ATOM 854 O O . ARG A 1 106 ? 12.290 -5.325 8.711 1.00 86.19 106 ARG A O 1
ATOM 861 N N . ARG A 1 107 ? 12.814 -5.721 10.864 1.00 85.50 107 ARG A N 1
ATOM 862 C CA . ARG A 1 107 ? 11.564 -6.441 11.170 1.00 85.50 107 ARG A CA 1
ATOM 863 C C . ARG A 1 107 ? 10.348 -5.570 10.870 1.00 85.50 107 ARG A C 1
ATOM 865 O O . ARG A 1 107 ? 9.394 -6.043 10.275 1.00 85.50 107 ARG A O 1
ATOM 872 N N . PHE A 1 108 ? 10.384 -4.295 11.249 1.00 86.06 108 PHE A N 1
ATOM 873 C CA . PHE A 1 108 ? 9.281 -3.384 10.977 1.00 86.06 108 PHE A CA 1
ATOM 874 C C . PHE A 1 108 ? 9.014 -3.194 9.474 1.00 86.06 108 PHE A C 1
ATOM 876 O O . PHE A 1 108 ? 7.853 -3.197 9.067 1.00 86.06 108 PHE A O 1
ATOM 883 N N . ILE A 1 109 ? 10.062 -3.066 8.654 1.00 87.56 109 ILE A N 1
ATOM 884 C CA . ILE A 1 109 ? 9.924 -3.002 7.193 1.00 87.56 109 ILE A CA 1
ATOM 885 C C . ILE A 1 109 ? 9.282 -4.273 6.645 1.00 87.56 109 ILE A C 1
ATOM 887 O O . ILE A 1 109 ? 8.328 -4.171 5.876 1.00 87.56 109 ILE A O 1
ATOM 891 N N . GLU A 1 110 ? 9.744 -5.451 7.064 1.00 89.31 110 GLU A N 1
ATOM 892 C CA . GLU A 1 110 ? 9.162 -6.714 6.601 1.00 89.31 110 GLU A CA 1
ATOM 893 C C . GLU A 1 110 ? 7.683 -6.859 6.982 1.00 89.31 110 GLU A C 1
ATOM 895 O O . GLU A 1 110 ? 6.871 -7.220 6.131 1.00 89.31 110 GLU A O 1
ATOM 900 N N . GLU A 1 111 ? 7.317 -6.518 8.219 1.00 87.06 111 GLU A N 1
ATOM 901 C CA . GLU A 1 111 ? 5.928 -6.563 8.700 1.00 87.06 111 GLU A CA 1
ATOM 902 C C . GLU A 1 111 ? 5.039 -5.577 7.922 1.00 87.06 111 GLU A C 1
ATOM 904 O O . GLU A 1 111 ? 3.913 -5.904 7.550 1.00 87.06 111 GLU A O 1
ATOM 909 N N . LEU A 1 112 ? 5.544 -4.376 7.603 1.00 89.38 112 LEU A N 1
ATOM 910 C CA . LEU A 1 112 ? 4.812 -3.417 6.774 1.00 89.38 112 LEU A CA 1
ATOM 911 C C . LEU A 1 112 ? 4.623 -3.928 5.340 1.00 89.38 112 LEU A C 1
ATOM 913 O O . LEU A 1 112 ? 3.519 -3.829 4.809 1.00 89.38 112 LEU A O 1
ATOM 917 N N . VAL A 1 113 ? 5.672 -4.467 4.712 1.00 93.06 113 VAL A N 1
ATOM 918 C CA . VAL A 1 113 ? 5.599 -5.040 3.355 1.00 93.06 113 VAL A CA 1
ATOM 919 C C . VAL A 1 113 ? 4.604 -6.205 3.323 1.00 93.06 113 VAL A C 1
ATOM 921 O O . VAL A 1 113 ? 3.768 -6.268 2.422 1.00 93.06 113 VAL A O 1
ATOM 924 N N . GLY A 1 114 ? 4.649 -7.092 4.323 1.00 93.06 114 GLY A N 1
ATOM 925 C CA . GLY A 1 114 ? 3.714 -8.209 4.467 1.00 93.06 114 GLY A CA 1
ATOM 926 C C . GLY A 1 114 ? 2.266 -7.743 4.618 1.00 93.06 114 GLY A C 1
ATOM 927 O O . GLY A 1 114 ? 1.397 -8.173 3.859 1.00 93.06 114 GLY A O 1
ATOM 928 N N . LEU A 1 115 ? 2.020 -6.784 5.516 1.00 92.94 115 LEU A N 1
ATOM 929 C CA . LEU A 1 115 ? 0.696 -6.193 5.704 1.00 92.94 115 LEU A CA 1
ATOM 930 C C . LEU A 1 115 ? 0.171 -5.548 4.411 1.00 92.94 115 LEU A C 1
ATOM 932 O O . LEU A 1 115 ? -1.007 -5.688 4.085 1.00 92.94 115 LEU A O 1
ATOM 936 N N . VAL A 1 116 ? 1.026 -4.853 3.654 1.00 95.31 116 VAL A N 1
ATOM 937 C CA . VAL A 1 116 ? 0.630 -4.238 2.380 1.00 95.31 116 VAL A CA 1
ATOM 938 C C . VAL A 1 116 ? 0.265 -5.288 1.332 1.00 95.31 116 VAL A C 1
ATOM 940 O O . VAL A 1 116 ? -0.746 -5.105 0.653 1.00 95.31 116 VAL A O 1
ATOM 943 N N . SER A 1 117 ? 1.023 -6.384 1.226 1.00 96.00 117 SER A N 1
ATOM 944 C CA . SER A 1 117 ? 0.708 -7.492 0.310 1.00 96.00 117 SER A CA 1
ATOM 945 C C . SER A 1 117 ? -0.680 -8.083 0.589 1.00 96.00 117 SER A C 1
ATOM 947 O O . SER A 1 117 ? -1.514 -8.217 -0.316 1.00 96.00 117 SER A O 1
ATOM 949 N N . GLU A 1 118 ? -0.983 -8.366 1.857 1.00 95.62 118 GLU A N 1
ATOM 950 C CA . GLU A 1 118 ? -2.269 -8.952 2.240 1.00 95.62 118 GLU A CA 1
ATOM 951 C C . GLU A 1 118 ? -3.438 -7.982 2.059 1.00 95.62 118 GLU A C 1
ATOM 953 O O . GLU A 1 118 ? -4.475 -8.347 1.496 1.00 95.62 118 GLU A O 1
ATOM 958 N N . LEU A 1 119 ? -3.257 -6.718 2.453 1.00 96.00 119 LEU A N 1
ATOM 959 C CA . LEU A 1 119 ? -4.260 -5.682 2.223 1.00 96.00 119 LEU A CA 1
ATOM 960 C C . LEU A 1 119 ? -4.515 -5.477 0.730 1.00 96.00 119 LEU A C 1
ATOM 962 O O . LEU A 1 119 ? -5.670 -5.359 0.326 1.00 96.00 119 LEU A O 1
ATOM 966 N N . ALA A 1 120 ? -3.480 -5.465 -0.110 1.00 96.38 120 ALA A N 1
ATOM 967 C CA . ALA A 1 120 ? -3.649 -5.316 -1.551 1.00 96.38 120 ALA A CA 1
ATOM 968 C C . ALA A 1 120 ? -4.374 -6.521 -2.169 1.00 96.38 120 ALA A C 1
ATOM 970 O O . ALA A 1 120 ? -5.252 -6.349 -3.015 1.00 96.38 120 ALA A O 1
ATOM 971 N N . SER A 1 121 ? -4.073 -7.735 -1.702 1.00 95.44 121 SER A N 1
ATOM 972 C CA . SER A 1 121 ? -4.749 -8.958 -2.146 1.00 95.44 121 SER A CA 1
ATOM 973 C C . SER A 1 121 ? -6.248 -8.932 -1.839 1.00 95.44 121 SER A C 1
ATOM 975 O O . SER A 1 121 ? -7.064 -9.297 -2.686 1.00 95.44 121 SER A O 1
ATOM 977 N N . ALA A 1 122 ? -6.627 -8.465 -0.651 1.00 94.69 122 ALA A N 1
ATOM 978 C CA . ALA A 1 122 ? -8.026 -8.425 -0.247 1.00 94.69 122 ALA A CA 1
ATOM 979 C C . ALA A 1 122 ? -8.795 -7.240 -0.842 1.00 94.69 122 ALA A C 1
ATOM 981 O O . ALA A 1 122 ? -9.920 -7.403 -1.308 1.00 94.69 122 ALA A O 1
ATOM 982 N N . THR A 1 123 ? -8.187 -6.052 -0.843 1.00 94.00 123 THR A N 1
ATOM 983 C CA . THR A 1 123 ? -8.873 -4.804 -1.211 1.00 94.00 123 THR A CA 1
ATOM 984 C C . THR A 1 123 ? -8.814 -4.498 -2.705 1.00 94.00 123 THR A C 1
ATOM 986 O O . THR A 1 123 ? -9.634 -3.719 -3.183 1.00 94.00 123 THR A O 1
ATOM 989 N N . ARG A 1 124 ? -7.898 -5.136 -3.451 1.00 95.31 124 ARG A N 1
ATOM 990 C CA . ARG A 1 124 ? -7.724 -4.986 -4.909 1.00 95.31 124 ARG A CA 1
ATOM 991 C C . ARG A 1 124 ? -7.625 -3.516 -5.346 1.00 95.31 124 ARG A C 1
ATOM 993 O O . ARG A 1 124 ? -8.445 -3.053 -6.141 1.00 95.31 124 ARG A O 1
ATOM 1000 N N . PRO A 1 125 ? -6.663 -2.763 -4.791 1.00 94.50 125 PRO A N 1
ATOM 1001 C CA . PRO A 1 125 ? -6.486 -1.358 -5.119 1.00 94.50 125 PRO A CA 1
ATOM 1002 C C . PRO A 1 125 ? -6.099 -1.191 -6.590 1.00 94.50 125 PRO A C 1
ATOM 1004 O O . PRO A 1 125 ? -5.333 -1.980 -7.137 1.00 94.50 125 PRO A O 1
ATOM 1007 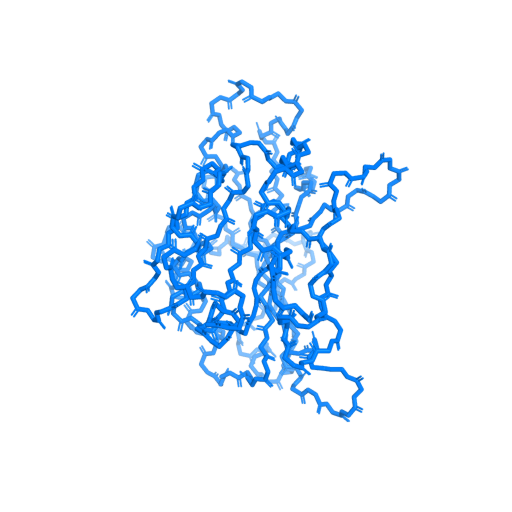N N . THR A 1 126 ? -6.552 -0.107 -7.215 1.00 93.75 126 THR A N 1
ATOM 1008 C CA . THR A 1 126 ? -6.095 0.283 -8.556 1.00 93.75 126 THR A CA 1
ATOM 1009 C C . THR A 1 126 ? -4.585 0.524 -8.558 1.00 93.75 126 THR A C 1
ATOM 1011 O O . THR A 1 126 ? -3.889 0.136 -9.494 1.00 93.75 126 THR A O 1
ATOM 1014 N N . HIS A 1 127 ? -4.067 1.134 -7.489 1.00 93.56 127 HIS A N 1
ATOM 1015 C CA . HIS A 1 127 ? -2.637 1.344 -7.302 1.00 93.56 127 HIS A CA 1
ATOM 1016 C C . HIS A 1 127 ? -2.289 1.501 -5.819 1.00 93.56 127 HIS A C 1
ATOM 1018 O O . HIS A 1 127 ? -3.053 2.090 -5.053 1.00 93.56 127 HIS A O 1
ATOM 1024 N N . VAL A 1 128 ? -1.116 1.022 -5.413 1.00 94.44 128 VAL A N 1
ATOM 1025 C CA . VAL A 1 128 ? -0.527 1.315 -4.098 1.00 94.44 128 VAL A CA 1
ATOM 1026 C C . VAL A 1 128 ? 0.827 1.957 -4.307 1.00 94.44 128 VAL A C 1
ATOM 1028 O O . VAL A 1 128 ? 1.585 1.500 -5.158 1.00 94.44 128 VAL A O 1
ATOM 1031 N N . HIS A 1 129 ? 1.151 2.967 -3.507 1.00 90.50 129 HIS A N 1
ATOM 1032 C CA . HIS A 1 129 ? 2.491 3.540 -3.475 1.00 90.50 129 HIS A CA 1
ATOM 1033 C C . HIS A 1 129 ? 2.889 3.945 -2.056 1.00 90.50 129 HIS A C 1
ATOM 1035 O O . HIS A 1 129 ? 2.081 4.464 -1.280 1.00 90.50 129 HIS A O 1
ATOM 1041 N N . ALA A 1 130 ? 4.158 3.730 -1.727 1.00 88.75 130 ALA A N 1
ATOM 1042 C CA . ALA 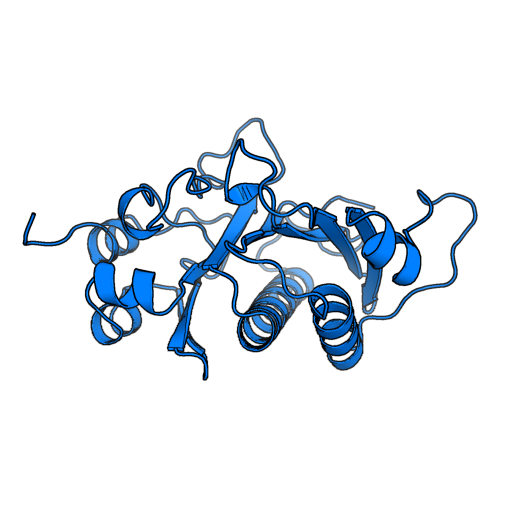A 1 130 ? 4.793 4.288 -0.545 1.00 88.75 130 ALA A CA 1
ATOM 1043 C C . ALA A 1 130 ? 5.497 5.611 -0.878 1.00 88.75 130 ALA A C 1
ATOM 1045 O O . ALA A 1 130 ? 6.179 5.718 -1.896 1.00 88.75 130 ALA A O 1
ATOM 1046 N N . PHE A 1 131 ? 5.365 6.608 -0.003 1.00 79.69 131 PHE A N 1
ATOM 1047 C CA . PHE A 1 131 ? 6.046 7.896 -0.132 1.00 79.69 131 PHE A CA 1
ATOM 1048 C C . PHE A 1 131 ? 6.532 8.419 1.220 1.00 79.69 131 PHE A C 1
ATOM 1050 O O . PHE A 1 131 ? 5.965 8.120 2.274 1.00 79.69 131 PHE A O 1
ATOM 1057 N N . GLY A 1 132 ? 7.604 9.212 1.186 1.00 74.75 132 GLY A N 1
ATOM 1058 C CA . GLY A 1 132 ? 8.188 9.822 2.377 1.00 74.75 132 GLY A CA 1
ATOM 1059 C C . GLY A 1 132 ? 7.351 10.987 2.914 1.00 74.75 132 GLY A C 1
ATOM 1060 O O . GLY A 1 132 ? 6.844 11.802 2.147 1.00 74.75 132 GLY A O 1
ATOM 1061 N N . THR A 1 133 ? 7.230 11.100 4.237 1.00 69.56 133 THR A N 1
ATOM 1062 C CA . THR A 1 133 ? 6.452 12.157 4.916 1.00 69.56 133 THR A CA 1
ATOM 1063 C C . THR A 1 133 ? 7.284 13.396 5.273 1.00 69.56 133 THR A C 1
ATOM 1065 O O . THR A 1 133 ? 6.721 14.439 5.605 1.00 69.56 133 THR A O 1
ATOM 1068 N N . GLN A 1 134 ? 8.618 13.325 5.186 1.00 61.47 134 GLN A N 1
ATOM 1069 C CA . GLN A 1 134 ? 9.511 14.451 5.485 1.00 61.47 134 GLN A CA 1
ATOM 1070 C C . GLN A 1 134 ? 9.828 15.267 4.223 1.00 61.47 134 GLN A C 1
ATOM 1072 O O . GLN A 1 134 ? 10.520 14.817 3.313 1.00 61.47 134 GLN A O 1
ATOM 1077 N N . SER A 1 135 ? 9.300 16.491 4.183 1.00 48.12 135 SER A N 1
ATOM 1078 C CA . SER A 1 135 ? 9.107 17.297 2.973 1.00 48.12 135 SER A CA 1
ATOM 1079 C C . SER A 1 135 ? 10.286 18.169 2.519 1.00 48.12 135 SER A C 1
ATOM 1081 O O . SER A 1 135 ? 10.105 18.945 1.586 1.00 48.12 135 SER A O 1
ATOM 1083 N N . SER A 1 136 ? 11.460 18.145 3.158 1.00 41.69 136 SER A N 1
ATOM 1084 C CA . SER A 1 136 ? 12.452 19.218 2.936 1.00 41.69 136 SER A CA 1
ATOM 1085 C C . SER A 1 136 ? 13.766 18.836 2.256 1.00 41.69 136 SER A C 1
ATOM 1087 O O . SER A 1 136 ? 14.448 19.750 1.800 1.00 41.69 136 SER A O 1
ATOM 1089 N N . THR A 1 137 ? 14.147 17.559 2.130 1.00 41.59 137 THR A N 1
ATOM 1090 C CA . THR A 1 137 ? 15.491 17.234 1.591 1.00 41.59 137 THR A CA 1
ATOM 1091 C C . THR A 1 137 ? 15.595 16.001 0.705 1.00 41.59 137 THR A C 1
ATOM 1093 O O . THR A 1 137 ? 16.654 15.789 0.122 1.00 41.59 137 THR A O 1
ATOM 1096 N N . ASN A 1 138 ? 14.549 15.186 0.572 1.00 45.38 138 ASN A N 1
ATOM 1097 C CA . ASN A 1 138 ? 14.728 13.845 0.033 1.00 45.38 138 ASN A CA 1
ATOM 1098 C C . ASN A 1 138 ? 14.101 13.662 -1.353 1.00 45.38 138 ASN A C 1
ATOM 1100 O O . ASN A 1 138 ? 12.899 13.455 -1.493 1.00 45.38 138 ASN A O 1
ATOM 1104 N N . GLU A 1 139 ? 14.957 13.629 -2.377 1.00 48.22 139 GLU A N 1
ATOM 1105 C CA . GLU A 1 139 ? 14.643 13.038 -3.689 1.00 48.22 139 GLU A CA 1
ATOM 1106 C C . GLU A 1 139 ? 14.188 11.567 -3.569 1.00 48.22 139 GLU A C 1
ATOM 1108 O O . GLU A 1 139 ? 13.499 11.060 -4.445 1.00 48.22 139 GLU A O 1
ATOM 1113 N N . PHE A 1 140 ? 14.487 10.933 -2.430 1.00 48.81 140 PHE A N 1
ATOM 1114 C CA . PHE A 1 140 ? 14.147 9.565 -2.028 1.00 48.81 140 PHE A CA 1
ATOM 1115 C C . PHE A 1 140 ? 12.639 9.278 -1.858 1.00 48.81 140 PHE A C 1
ATOM 1117 O O . PHE A 1 140 ? 12.256 8.127 -1.706 1.00 48.81 140 PHE A O 1
ATOM 1124 N N . ALA A 1 141 ? 11.773 10.300 -1.864 1.00 49.75 141 ALA A N 1
ATOM 1125 C CA . ALA A 1 141 ? 10.322 10.159 -1.668 1.00 49.75 141 ALA A CA 1
ATOM 1126 C C . ALA A 1 141 ? 9.496 10.242 -2.969 1.00 49.75 141 ALA A C 1
ATOM 1128 O O . ALA A 1 141 ? 8.275 10.386 -2.908 1.00 49.75 141 ALA A O 1
ATOM 1129 N N . ARG A 1 142 ? 10.134 10.214 -4.147 1.00 52.50 142 ARG A N 1
ATOM 1130 C CA . ARG A 1 142 ? 9.481 10.500 -5.435 1.00 52.50 142 ARG A CA 1
ATOM 1131 C C . ARG A 1 142 ? 8.792 9.279 -6.056 1.00 52.50 142 ARG A C 1
ATOM 1133 O O . ARG A 1 142 ? 9.084 8.907 -7.181 1.00 52.50 142 ARG A O 1
ATOM 1140 N N . GLY A 1 143 ? 7.805 8.715 -5.367 1.00 56.16 143 GLY A N 1
ATOM 1141 C CA . GLY A 1 143 ? 6.678 8.109 -6.076 1.00 56.16 143 GLY A CA 1
ATOM 1142 C C . GLY A 1 143 ? 5.729 9.237 -6.469 1.00 56.16 143 GLY A C 1
ATOM 1143 O O . GLY A 1 143 ? 5.141 9.864 -5.587 1.00 56.16 143 GLY A O 1
ATOM 1144 N N . VAL A 1 144 ? 5.614 9.564 -7.758 1.00 67.50 144 VAL A N 1
ATOM 1145 C CA . VAL A 1 144 ? 4.588 10.524 -8.191 1.00 67.50 144 VAL A CA 1
ATOM 1146 C C . VAL A 1 144 ? 3.249 9.812 -8.091 1.00 67.50 144 VAL A C 1
ATOM 1148 O O . VAL A 1 144 ? 3.052 8.782 -8.728 1.00 67.50 144 VAL A O 1
ATOM 1151 N N . ILE A 1 145 ? 2.346 10.347 -7.267 1.00 78.50 145 ILE A N 1
ATOM 1152 C CA . ILE A 1 145 ? 0.974 9.845 -7.193 1.00 78.50 145 ILE A CA 1
ATOM 1153 C C . ILE A 1 145 ? 0.371 10.012 -8.590 1.00 78.50 145 ILE A C 1
ATOM 1155 O O . ILE A 1 145 ? 0.267 11.164 -9.026 1.00 78.50 145 ILE A O 1
ATOM 1159 N N . PRO A 1 146 ? -0.025 8.931 -9.280 1.00 82.44 146 PRO A N 1
ATOM 1160 C CA . PRO A 1 146 ? -0.655 9.063 -10.583 1.00 82.44 146 PRO A CA 1
ATOM 1161 C C . PRO A 1 146 ? -1.950 9.869 -10.421 1.00 82.44 146 PRO A C 1
ATOM 1163 O O . PRO A 1 146 ? -2.752 9.612 -9.523 1.00 82.44 146 PRO A O 1
ATOM 1166 N N . GLN A 1 147 ? -2.109 10.898 -11.241 1.00 83.62 147 GLN A N 1
ATOM 1167 C CA . GLN A 1 147 ? -3.247 11.809 -11.294 1.00 83.62 147 GLN A CA 1
ATOM 1168 C C . GLN A 1 147 ? -4.271 11.384 -12.345 1.00 83.62 147 GLN A C 1
ATOM 1170 O O . GLN A 1 147 ? -5.434 11.775 -12.252 1.00 83.62 147 GLN A O 1
ATOM 1175 N N . GLU A 1 148 ? -3.881 10.534 -13.297 1.00 84.62 148 GLU A N 1
ATOM 1176 C CA . GLU A 1 148 ? -4.737 10.089 -14.400 1.00 84.62 148 GLU A CA 1
ATOM 1177 C C . GLU A 1 148 ? -4.830 8.559 -14.503 1.00 84.62 148 GLU A C 1
ATOM 1179 O O . GLU A 1 148 ? -3.945 7.820 -14.068 1.00 84.62 148 GLU A O 1
ATOM 1184 N N . LEU A 1 149 ? -5.942 8.091 -15.078 1.00 84.81 149 LEU A N 1
ATOM 1185 C CA . LEU A 1 149 ? -6.142 6.702 -15.485 1.00 84.81 149 LEU A CA 1
ATOM 1186 C C . LEU A 1 149 ? -6.014 6.589 -17.017 1.00 84.81 149 LEU A C 1
ATOM 1188 O O . LEU A 1 149 ? -6.446 7.503 -17.723 1.00 84.81 149 LEU A O 1
ATOM 1192 N N . PRO A 1 150 ? -5.513 5.461 -17.555 1.00 86.75 150 PRO A N 1
ATOM 1193 C CA . PRO A 1 150 ? -4.920 4.331 -16.839 1.00 86.75 150 PRO A CA 1
ATOM 1194 C C . PRO A 1 150 ? -3.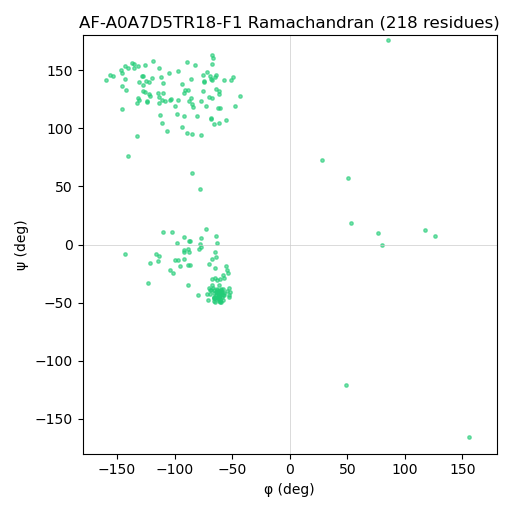582 4.698 -16.188 1.00 86.75 150 PRO A C 1
ATOM 1196 O O . PRO A 1 150 ? -2.767 5.395 -16.790 1.00 86.75 150 PRO A O 1
ATOM 1199 N N . VAL A 1 151 ? -3.332 4.169 -14.988 1.00 87.88 151 VAL A N 1
ATOM 1200 C CA . VAL A 1 151 ? -2.140 4.480 -14.178 1.00 87.88 151 VAL A CA 1
ATOM 1201 C C . VAL A 1 151 ? -0.832 4.289 -14.961 1.00 87.88 151 VAL A C 1
ATOM 1203 O O . VAL A 1 151 ? 0.074 5.112 -14.858 1.00 87.88 151 VAL A O 1
ATOM 1206 N N . ALA A 1 152 ? -0.753 3.264 -15.816 1.00 87.81 152 ALA A N 1
ATOM 1207 C CA . ALA A 1 152 ? 0.408 2.980 -16.666 1.00 87.81 152 ALA A CA 1
ATOM 1208 C C . ALA A 1 152 ? 0.877 4.161 -17.542 1.00 87.81 152 ALA A C 1
ATOM 1210 O O . ALA A 1 152 ? 2.034 4.191 -17.954 1.00 87.81 152 ALA A O 1
ATOM 1211 N N . HIS A 1 153 ? 0.003 5.121 -17.860 1.00 86.25 153 HIS A N 1
ATOM 1212 C CA . HIS A 1 153 ? 0.351 6.270 -18.701 1.00 86.25 153 HIS A CA 1
ATOM 1213 C C . HIS A 1 153 ? 0.947 7.447 -17.925 1.00 86.25 153 HIS A C 1
ATOM 1215 O O . HIS A 1 153 ? 1.578 8.306 -18.542 1.00 86.25 153 HIS A O 1
ATOM 1221 N N . ASP A 1 154 ? 0.763 7.476 -16.605 1.00 84.69 154 ASP A N 1
ATOM 1222 C CA . ASP A 1 154 ? 1.120 8.608 -15.746 1.00 84.69 154 ASP A CA 1
ATOM 1223 C C . ASP A 1 154 ? 2.218 8.265 -14.719 1.00 84.69 154 ASP A C 1
ATOM 1225 O O . ASP A 1 154 ? 2.786 9.145 -14.067 1.00 84.69 154 ASP A O 1
ATOM 1229 N N . ILE A 1 155 ? 2.596 6.984 -14.602 1.00 82.81 155 ILE A N 1
ATOM 1230 C CA . ILE A 1 155 ? 3.769 6.587 -13.816 1.00 82.81 155 ILE A CA 1
ATOM 1231 C C . ILE A 1 155 ? 5.035 7.097 -14.513 1.00 82.81 155 ILE A C 1
ATOM 1233 O O . ILE A 1 155 ? 5.456 6.587 -15.550 1.00 82.81 155 ILE A O 1
ATOM 1237 N N . SER A 1 156 ? 5.660 8.100 -13.902 1.00 77.44 156 SER A N 1
ATOM 1238 C CA . SER A 1 156 ? 6.928 8.683 -14.357 1.00 77.44 156 SER A CA 1
ATOM 1239 C C . SER A 1 156 ? 8.135 8.263 -13.519 1.00 77.44 156 SER A C 1
ATOM 1241 O O . SER A 1 156 ? 9.253 8.345 -14.012 1.00 77.44 156 SER A O 1
ATOM 1243 N N . ASN A 1 157 ? 7.914 7.829 -12.275 1.00 80.25 157 ASN A N 1
ATOM 1244 C CA . ASN A 1 157 ? 8.939 7.337 -11.352 1.00 80.25 157 ASN A CA 1
ATOM 1245 C C . ASN A 1 157 ? 8.331 6.219 -10.500 1.00 80.25 157 ASN A C 1
ATOM 1247 O O . ASN A 1 157 ? 7.135 6.269 -10.186 1.00 80.25 157 ASN A O 1
ATOM 1251 N N . LEU A 1 158 ? 9.140 5.238 -10.106 1.00 84.56 158 LEU A N 1
ATOM 1252 C CA . LEU A 1 158 ? 8.671 4.129 -9.279 1.00 84.56 158 LEU A CA 1
ATOM 1253 C C . LEU A 1 158 ? 8.791 4.481 -7.786 1.00 84.56 158 LEU A C 1
ATOM 1255 O O . LEU A 1 158 ? 9.840 4.950 -7.341 1.00 84.56 158 LEU A O 1
ATOM 1259 N N . PRO A 1 159 ? 7.749 4.240 -6.969 1.00 87.31 159 PRO A N 1
ATOM 1260 C CA . PRO A 1 159 ? 7.892 4.321 -5.520 1.00 87.31 159 PRO A CA 1
ATOM 1261 C C . PRO A 1 159 ? 8.814 3.206 -5.006 1.00 87.31 159 PRO A C 1
ATOM 1263 O O . PRO A 1 159 ? 8.970 2.168 -5.650 1.00 87.31 159 PRO A O 1
ATOM 1266 N N . TRP A 1 160 ? 9.352 3.373 -3.791 1.00 89.25 160 TRP A N 1
ATOM 1267 C CA . TRP A 1 160 ? 10.079 2.296 -3.102 1.00 89.25 160 TRP A CA 1
ATOM 1268 C C . TRP A 1 160 ? 9.249 1.009 -3.025 1.00 89.25 160 TRP A C 1
ATOM 1270 O O . TRP A 1 160 ? 9.754 -0.072 -3.308 1.00 89.25 160 TRP A O 1
ATOM 1280 N N . LEU A 1 161 ? 7.971 1.142 -2.666 1.00 92.50 161 LEU A N 1
ATOM 1281 C CA . LEU A 1 161 ? 6.998 0.061 -2.677 1.00 92.50 161 LEU A CA 1
ATOM 1282 C C . LEU A 1 161 ? 5.816 0.487 -3.536 1.00 92.50 161 LEU A C 1
ATOM 1284 O O . LEU A 1 161 ? 5.175 1.500 -3.242 1.00 92.50 161 LEU A O 1
ATOM 1288 N N . GLY A 1 162 ? 5.522 -0.300 -4.567 1.00 94.12 162 GLY A N 1
ATOM 1289 C CA . GLY A 1 162 ? 4.362 -0.125 -5.431 1.00 94.12 162 GLY A CA 1
ATOM 1290 C C . GLY A 1 162 ? 3.562 -1.415 -5.564 1.00 94.12 162 GLY A C 1
ATOM 1291 O O . GLY A 1 162 ? 4.143 -2.496 -5.603 1.00 94.12 162 GLY A O 1
ATOM 1292 N N . VAL A 1 163 ? 2.236 -1.312 -5.661 1.00 96.81 163 VAL A N 1
ATOM 1293 C CA . VAL A 1 163 ? 1.384 -2.424 -6.109 1.00 96.81 163 VAL A CA 1
ATOM 1294 C C . VAL A 1 163 ? 0.599 -1.979 -7.332 1.00 96.81 163 VAL A C 1
ATOM 1296 O O . VAL A 1 163 ? -0.028 -0.916 -7.331 1.00 96.81 163 VAL A O 1
ATOM 1299 N N . TYR A 1 164 ? 0.648 -2.796 -8.376 1.00 95.44 164 TYR A N 1
ATOM 1300 C CA . TYR A 1 164 ? 0.062 -2.514 -9.679 1.00 95.44 164 TYR A CA 1
ATOM 1301 C C . TYR A 1 164 ? -1.069 -3.499 -9.946 1.00 95.44 164 TYR A C 1
ATOM 1303 O O . TYR A 1 164 ? -0.897 -4.707 -9.766 1.00 95.44 164 TYR A O 1
ATOM 1311 N N . ASN A 1 165 ? -2.233 -2.983 -10.345 1.00 96.00 165 ASN A N 1
ATOM 1312 C CA . ASN A 1 165 ? -3.357 -3.820 -10.748 1.00 96.00 165 ASN A CA 1
ATOM 1313 C C . ASN A 1 165 ? -3.044 -4.565 -12.068 1.00 96.00 165 ASN A C 1
ATOM 1315 O O . ASN A 1 165 ? -2.132 -4.162 -12.796 1.00 96.00 165 ASN A O 1
ATOM 1319 N N . PRO A 1 166 ? -3.795 -5.631 -12.407 1.00 96.56 166 PRO A N 1
ATOM 1320 C CA . PRO A 1 166 ? -3.533 -6.430 -13.605 1.00 96.56 166 PRO A CA 1
ATOM 1321 C C . PRO A 1 166 ? -3.475 -5.603 -14.895 1.00 96.56 166 PRO A C 1
ATOM 1323 O O . PRO A 1 166 ? -2.591 -5.807 -15.716 1.00 96.56 166 PRO A O 1
ATOM 1326 N N . GLU A 1 167 ? -4.358 -4.612 -15.040 1.00 94.81 167 GLU A N 1
ATOM 1327 C CA . GLU A 1 167 ? -4.394 -3.750 -16.227 1.00 94.81 167 GLU A CA 1
ATOM 1328 C C . GLU A 1 167 ? -3.116 -2.915 -16.384 1.00 94.81 167 GLU A C 1
ATOM 1330 O O . GLU A 1 167 ? -2.589 -2.783 -17.488 1.00 94.81 167 GLU A O 1
ATOM 1335 N N . THR A 1 168 ? -2.580 -2.380 -15.280 1.00 94.25 168 THR A N 1
ATOM 1336 C CA . THR A 1 168 ? -1.310 -1.643 -15.292 1.00 94.25 168 THR A CA 1
ATOM 1337 C C . THR A 1 168 ? -0.138 -2.574 -15.584 1.00 94.25 168 THR A C 1
ATOM 1339 O O . THR A 1 168 ? 0.756 -2.206 -16.342 1.00 94.25 168 THR A O 1
ATOM 1342 N N . VAL A 1 169 ? -0.154 -3.788 -15.025 1.00 95.38 169 VAL A N 1
ATOM 1343 C CA . VAL A 1 169 ? 0.869 -4.813 -15.287 1.00 95.38 169 VAL A CA 1
ATOM 1344 C C . VAL A 1 169 ? 0.898 -5.175 -16.771 1.00 95.38 169 VAL A C 1
ATOM 1346 O O . VAL A 1 169 ? 1.961 -5.131 -17.389 1.00 95.38 169 VAL A O 1
ATOM 1349 N N . ASP A 1 170 ? -0.261 -5.457 -17.364 1.00 95.12 170 ASP A N 1
ATOM 1350 C CA . ASP A 1 170 ? -0.382 -5.787 -18.785 1.00 95.12 170 ASP A CA 1
ATOM 1351 C C . ASP A 1 170 ? 0.097 -4.629 -19.675 1.00 95.12 170 ASP A C 1
ATOM 1353 O O . ASP A 1 170 ? 0.883 -4.841 -20.601 1.00 95.12 170 ASP A O 1
ATOM 1357 N N . ALA A 1 171 ? -0.297 -3.390 -19.362 1.00 93.06 171 ALA A N 1
ATOM 1358 C CA . ALA A 1 171 ? 0.097 -2.200 -20.119 1.00 93.06 171 ALA A CA 1
ATOM 1359 C C . ALA A 1 171 ? 1.606 -1.893 -20.056 1.00 93.06 171 ALA A C 1
ATOM 1361 O O . ALA A 1 171 ? 2.168 -1.335 -21.002 1.00 93.06 171 ALA A O 1
ATOM 1362 N N . LEU A 1 172 ? 2.275 -2.267 -18.963 1.00 91.69 172 LEU A N 1
ATOM 1363 C CA . LEU A 1 172 ? 3.716 -2.073 -18.786 1.00 91.69 172 LEU A CA 1
ATOM 1364 C C . LEU A 1 172 ? 4.560 -3.234 -19.342 1.00 91.69 172 LEU A C 1
ATOM 1366 O O . LEU A 1 172 ? 5.784 -3.180 -19.290 1.00 91.69 172 LEU A O 1
ATOM 1370 N N . GLY A 1 173 ? 3.944 -4.246 -19.960 1.00 91.94 173 GLY A N 1
ATOM 1371 C CA . GLY A 1 173 ? 4.651 -5.341 -20.637 1.00 91.94 173 GLY A CA 1
ATOM 1372 C C . GLY A 1 173 ? 4.400 -6.727 -20.045 1.00 91.94 173 GLY A C 1
ATOM 1373 O O . GLY A 1 173 ? 5.091 -7.674 -20.412 1.00 91.94 173 GLY A O 1
ATOM 1374 N N . GLY A 1 174 ? 3.402 -6.855 -19.170 1.00 94.56 174 GLY A N 1
ATOM 1375 C CA . GLY A 1 174 ? 2.928 -8.127 -18.638 1.00 94.56 174 GLY A CA 1
ATOM 1376 C C . GLY A 1 174 ? 3.709 -8.635 -17.429 1.00 94.56 174 GLY A C 1
ATOM 1377 O O . GLY A 1 174 ? 4.703 -8.058 -16.988 1.00 94.56 174 GLY A O 1
ATOM 1378 N N . ILE A 1 175 ? 3.227 -9.752 -16.881 1.00 94.06 175 ILE A N 1
ATOM 1379 C CA . ILE A 1 175 ? 3.742 -10.335 -15.637 1.00 94.06 175 ILE A CA 1
ATOM 1380 C C . ILE A 1 175 ? 5.224 -10.714 -15.715 1.00 94.06 175 ILE A C 1
ATOM 1382 O O . ILE A 1 175 ? 5.951 -10.447 -14.763 1.00 94.06 175 ILE A O 1
ATOM 1386 N N . ASP A 1 176 ? 5.665 -11.275 -16.845 1.00 94.31 176 ASP A N 1
ATOM 1387 C CA . ASP A 1 176 ? 7.039 -11.761 -17.022 1.00 94.31 176 ASP A CA 1
ATOM 1388 C C . ASP A 1 176 ? 8.044 -10.610 -16.886 1.00 94.31 176 ASP A C 1
ATOM 1390 O O . ASP A 1 176 ? 9.055 -10.731 -16.198 1.00 94.31 176 ASP A O 1
ATOM 1394 N N . ARG A 1 177 ? 7.702 -9.438 -17.438 1.00 93.69 177 ARG A N 1
ATOM 1395 C CA . ARG A 1 177 ? 8.515 -8.232 -17.280 1.00 93.69 177 ARG A CA 1
ATOM 1396 C C . ARG A 1 177 ? 8.623 -7.823 -15.818 1.00 93.69 177 ARG A C 1
ATOM 1398 O O . ARG A 1 177 ? 9.698 -7.485 -15.350 1.00 93.69 177 ARG A O 1
ATOM 1405 N N . PHE A 1 178 ? 7.531 -7.855 -15.064 1.00 94.25 178 PHE A N 1
ATOM 1406 C CA . PHE A 1 178 ? 7.627 -7.528 -13.646 1.00 94.25 178 PHE A CA 1
ATOM 1407 C C . PHE A 1 178 ? 8.497 -8.524 -12.886 1.00 94.25 178 PHE A C 1
ATOM 1409 O O . PHE A 1 178 ? 9.305 -8.102 -12.066 1.00 94.25 178 PHE A O 1
ATOM 1416 N N . THR A 1 179 ? 8.353 -9.823 -13.143 1.00 91.94 179 THR A N 1
ATOM 1417 C CA . THR A 1 179 ? 9.122 -10.854 -12.433 1.00 91.94 179 THR A CA 1
ATOM 1418 C C . THR A 1 179 ? 10.612 -10.830 -12.757 1.00 91.94 179 THR A C 1
ATOM 1420 O O . THR A 1 179 ? 11.408 -11.174 -11.887 1.00 91.94 179 THR A O 1
ATOM 1423 N N . ASP A 1 180 ? 10.980 -10.396 -13.963 1.00 93.81 180 ASP A N 1
ATOM 1424 C CA . ASP A 1 180 ? 12.372 -10.288 -14.414 1.00 93.81 180 ASP A CA 1
ATOM 1425 C C . ASP A 1 180 ? 13.017 -8.935 -14.062 1.00 93.81 180 ASP A C 1
ATOM 1427 O O . ASP A 1 180 ? 14.206 -8.723 -14.312 1.00 93.81 180 ASP A O 1
ATOM 1431 N N . ALA A 1 181 ? 12.250 -8.008 -13.482 1.00 92.94 181 ALA A N 1
ATOM 1432 C CA . ALA A 1 181 ? 12.736 -6.682 -13.138 1.00 92.94 181 ALA A CA 1
ATOM 1433 C C . ALA A 1 181 ? 13.827 -6.739 -12.048 1.00 92.94 181 ALA A C 1
ATOM 1435 O O . ALA A 1 181 ? 13.710 -7.526 -11.103 1.00 92.94 181 ALA A O 1
ATOM 1436 N N . PRO A 1 182 ? 14.852 -5.865 -12.103 1.00 93.62 182 PRO A N 1
ATOM 1437 C CA . PRO A 1 182 ? 15.959 -5.840 -11.141 1.00 93.62 182 PRO A CA 1
ATOM 1438 C C . PRO A 1 182 ? 15.561 -5.177 -9.806 1.00 93.62 182 PRO A C 1
ATOM 1440 O O . PRO A 1 182 ? 16.249 -4.300 -9.289 1.00 93.62 182 PRO A O 1
ATOM 1443 N N . ALA A 1 183 ? 14.414 -5.563 -9.249 1.00 93.81 183 ALA A N 1
ATOM 1444 C CA . ALA A 1 183 ? 13.920 -5.086 -7.965 1.00 93.81 183 ALA A CA 1
ATOM 1445 C C . ALA A 1 183 ? 14.420 -5.969 -6.813 1.00 93.81 183 ALA A C 1
ATOM 1447 O O . ALA A 1 183 ? 14.710 -7.152 -6.990 1.00 93.81 183 ALA A O 1
ATOM 1448 N N . HIS A 1 184 ? 14.455 -5.416 -5.600 1.00 94.38 184 HIS A N 1
ATOM 1449 C CA . HIS A 1 184 ? 14.767 -6.187 -4.396 1.00 94.38 184 HIS A CA 1
ATOM 1450 C C . HIS A 1 184 ? 13.766 -7.328 -4.152 1.00 94.38 184 HIS A C 1
ATOM 1452 O O . HIS A 1 184 ? 14.161 -8.436 -3.789 1.00 94.38 184 HIS A O 1
ATOM 1458 N N . ARG A 1 185 ? 12.470 -7.069 -4.359 1.00 95.38 185 ARG A N 1
ATOM 1459 C CA . ARG A 1 185 ? 11.414 -8.084 -4.269 1.00 95.38 185 ARG A CA 1
ATOM 1460 C C . ARG A 1 185 ? 10.314 -7.802 -5.278 1.00 95.38 185 ARG A C 1
ATOM 1462 O O . ARG A 1 185 ? 9.834 -6.676 -5.384 1.00 95.38 185 ARG A O 1
ATOM 1469 N N . VAL A 1 186 ? 9.863 -8.860 -5.942 1.00 96.75 186 VAL A N 1
ATOM 1470 C CA . VAL A 1 186 ? 8.655 -8.862 -6.768 1.00 96.75 186 VAL A CA 1
ATOM 1471 C C . VAL A 1 186 ? 7.758 -9.991 -6.289 1.00 96.75 186 VAL A C 1
ATOM 1473 O O . VAL A 1 186 ? 8.209 -11.120 -6.108 1.00 96.75 186 VAL A O 1
ATOM 1476 N N . GLU A 1 187 ? 6.486 -9.687 -6.066 1.00 96.88 187 GLU A N 1
ATOM 1477 C CA . GLU A 1 187 ? 5.499 -10.657 -5.610 1.00 96.88 187 GLU A CA 1
ATOM 1478 C C . GLU A 1 187 ? 4.228 -10.550 -6.443 1.00 96.88 187 GLU A C 1
ATOM 1480 O O . GLU A 1 187 ? 3.583 -9.502 -6.504 1.00 96.88 187 GLU A O 1
ATOM 1485 N N . ARG A 1 188 ? 3.852 -11.662 -7.073 1.00 96.88 188 ARG A N 1
ATOM 1486 C CA . ARG A 1 188 ? 2.565 -11.796 -7.747 1.00 96.88 188 ARG A CA 1
ATOM 1487 C C . ARG A 1 188 ? 1.510 -12.215 -6.731 1.00 96.88 188 ARG A C 1
ATOM 1489 O O . ARG A 1 188 ? 1.608 -13.293 -6.151 1.00 96.88 188 ARG A O 1
ATOM 1496 N N . LEU A 1 189 ? 0.475 -11.398 -6.589 1.00 96.31 189 LEU A N 1
ATOM 1497 C CA . LEU A 1 189 ? -0.672 -11.689 -5.737 1.00 96.31 189 LEU A CA 1
ATOM 1498 C C . LEU A 1 189 ? -1.664 -12.592 -6.482 1.00 96.31 189 LEU A C 1
ATOM 1500 O O . LEU A 1 189 ? -1.752 -12.567 -7.715 1.00 96.31 189 LEU A O 1
ATOM 1504 N N . GLU A 1 190 ? -2.463 -13.367 -5.746 1.00 92.75 190 GLU A N 1
ATOM 1505 C CA . GLU A 1 190 ? -3.466 -14.281 -6.328 1.00 92.75 190 GLU A CA 1
ATOM 1506 C C . GLU A 1 190 ? -4.485 -13.556 -7.222 1.00 92.75 190 GLU A C 1
ATOM 1508 O O . GLU A 1 190 ? -5.036 -14.126 -8.162 1.00 92.75 190 GLU A O 1
ATOM 1513 N N . THR A 1 191 ? -4.701 -12.267 -6.961 1.00 94.06 191 THR A N 1
ATOM 1514 C CA . THR A 1 191 ? -5.594 -11.382 -7.716 1.00 94.06 191 THR A CA 1
ATOM 1515 C C . THR A 1 191 ? -5.007 -10.890 -9.040 1.00 94.06 191 THR A C 1
ATOM 1517 O O . THR A 1 191 ? -5.651 -10.099 -9.726 1.00 94.06 191 THR A O 1
ATOM 1520 N N . GLY A 1 192 ? -3.785 -11.300 -9.389 1.00 95.31 192 GLY A N 1
ATOM 1521 C CA . GLY A 1 192 ? -3.057 -10.823 -10.566 1.00 95.31 192 GLY A CA 1
ATOM 1522 C C . GLY A 1 192 ? -2.383 -9.464 -10.380 1.00 95.31 192 GLY A C 1
ATOM 1523 O O . GLY A 1 192 ? -1.724 -8.995 -11.302 1.00 95.31 192 GLY A O 1
ATOM 1524 N N . HIS A 1 193 ? -2.522 -8.841 -9.207 1.00 97.56 193 HIS A N 1
ATOM 1525 C CA . HIS A 1 193 ? -1.734 -7.662 -8.862 1.00 97.56 193 HIS A CA 1
ATOM 1526 C C . HIS A 1 193 ? -0.265 -8.055 -8.694 1.00 97.56 193 HIS A C 1
ATOM 1528 O O . HIS A 1 193 ? 0.047 -9.198 -8.348 1.00 97.56 193 HIS A O 1
ATOM 1534 N N . VAL A 1 194 ? 0.631 -7.093 -8.887 1.00 98.00 194 VAL A N 1
ATOM 1535 C CA . VAL A 1 194 ? 2.060 -7.285 -8.643 1.00 98.00 194 VAL A CA 1
ATOM 1536 C C . VAL A 1 194 ? 2.559 -6.236 -7.670 1.00 98.00 194 VAL A C 1
ATOM 1538 O O . VAL A 1 194 ? 2.417 -5.040 -7.920 1.00 98.00 194 VAL A O 1
ATOM 1541 N N . MET A 1 195 ? 3.147 -6.689 -6.566 1.00 97.75 195 MET A N 1
ATOM 1542 C CA . MET A 1 195 ? 3.892 -5.845 -5.644 1.00 97.75 195 MET A CA 1
ATOM 1543 C C . MET A 1 195 ? 5.363 -5.814 -6.056 1.00 97.75 195 MET A C 1
ATOM 1545 O O . MET A 1 195 ? 5.972 -6.857 -6.284 1.00 97.75 195 MET A O 1
ATOM 1549 N N . VAL A 1 196 ? 5.935 -4.616 -6.106 1.00 95.75 196 VAL A N 1
ATOM 1550 C CA . VAL A 1 196 ? 7.358 -4.371 -6.344 1.00 95.75 196 VAL A CA 1
ATOM 1551 C C . VAL A 1 196 ? 7.910 -3.597 -5.158 1.00 95.75 196 VAL A C 1
ATOM 1553 O O . VAL A 1 196 ? 7.376 -2.549 -4.795 1.00 95.75 196 VAL A O 1
ATOM 1556 N N . VAL A 1 197 ? 8.991 -4.106 -4.577 1.00 94.56 197 VAL A N 1
ATOM 1557 C CA . VAL A 1 197 ? 9.823 -3.400 -3.602 1.00 94.56 197 VAL A CA 1
ATOM 1558 C C . VAL A 1 197 ? 11.168 -3.152 -4.271 1.00 94.56 197 VAL A C 1
ATOM 1560 O O . VAL A 1 197 ? 11.905 -4.096 -4.556 1.00 94.56 197 VAL A O 1
ATOM 1563 N N . ALA A 1 198 ? 11.467 -1.890 -4.567 1.00 91.88 198 ALA A N 1
ATOM 1564 C CA . ALA A 1 198 ? 12.629 -1.501 -5.357 1.00 91.88 198 ALA A CA 1
ATOM 1565 C C . ALA A 1 198 ? 13.947 -1.840 -4.649 1.00 91.88 198 ALA A C 1
ATOM 1567 O O . ALA A 1 198 ? 14.848 -2.417 -5.251 1.00 91.88 198 ALA A O 1
ATOM 1568 N N . THR A 1 199 ? 14.040 -1.525 -3.358 1.00 89.31 199 THR A N 1
ATOM 1569 C CA . THR A 1 199 ? 15.250 -1.658 -2.534 1.00 89.31 199 THR A CA 1
ATOM 1570 C C . THR A 1 199 ? 14.908 -2.250 -1.169 1.00 89.31 199 THR A C 1
ATOM 1572 O O . THR A 1 199 ? 13.781 -2.122 -0.699 1.00 89.31 199 THR A O 1
ATOM 1575 N N . GLU A 1 200 ? 15.879 -2.871 -0.495 1.00 88.00 200 GLU A N 1
ATOM 1576 C CA . GLU A 1 200 ? 15.692 -3.375 0.879 1.00 88.00 200 GLU A CA 1
ATOM 1577 C C . GLU A 1 200 ? 15.330 -2.242 1.858 1.00 88.00 200 GLU A C 1
ATOM 1579 O O . GLU A 1 200 ? 14.483 -2.395 2.734 1.00 88.00 200 GLU A O 1
ATOM 1584 N N . ASP A 1 201 ? 15.944 -1.073 1.667 1.00 82.19 201 ASP A N 1
ATOM 1585 C CA . ASP A 1 201 ? 15.736 0.114 2.490 1.00 82.19 201 ASP A CA 1
ATOM 1586 C C . ASP A 1 201 ? 14.844 1.150 1.771 1.00 82.19 201 ASP A C 1
ATOM 1588 O O . ASP A 1 201 ? 15.223 1.602 0.684 1.00 82.19 201 ASP A O 1
ATOM 1592 N N . PRO A 1 202 ? 13.726 1.595 2.382 1.00 80.06 202 PRO A N 1
ATOM 1593 C CA . PRO A 1 202 ? 12.874 2.679 1.882 1.00 80.06 202 PRO A CA 1
ATOM 1594 C C . PRO A 1 202 ? 13.570 4.007 1.600 1.00 80.06 202 PRO A C 1
ATOM 1596 O O . PRO A 1 202 ? 13.025 4.842 0.881 1.00 80.06 202 PRO A O 1
ATOM 1599 N N . PHE A 1 203 ? 14.727 4.248 2.213 1.00 76.44 203 PHE A N 1
ATOM 1600 C CA . PHE A 1 203 ? 15.511 5.461 2.007 1.00 76.44 203 PHE A CA 1
ATOM 1601 C C . PHE A 1 203 ? 16.642 5.292 1.001 1.00 76.44 203 PHE A C 1
ATOM 1603 O O . PHE A 1 203 ? 17.411 6.232 0.797 1.00 76.44 203 PHE A O 1
ATOM 1610 N N . ALA A 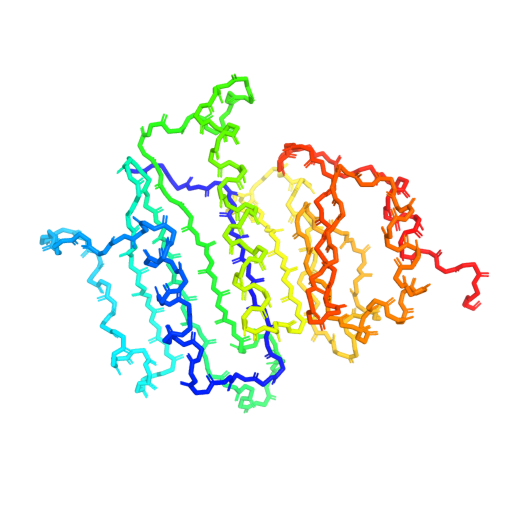1 204 ? 16.803 4.115 0.403 1.00 77.81 204 ALA A N 1
ATOM 1611 C CA . ALA A 1 204 ? 17.696 3.968 -0.730 1.00 77.81 204 ALA A CA 1
ATOM 1612 C C . ALA A 1 204 ? 17.035 4.571 -1.977 1.00 77.81 204 ALA A C 1
ATOM 1614 O O . ALA A 1 204 ? 15.816 4.534 -2.132 1.00 77.81 204 ALA A O 1
ATOM 1615 N N . VAL A 1 205 ? 17.844 5.155 -2.862 1.00 71.50 205 VAL A N 1
ATOM 1616 C CA . VAL A 1 205 ? 17.349 5.554 -4.183 1.00 71.50 205 VAL A CA 1
ATOM 1617 C C . VAL A 1 205 ? 17.091 4.266 -4.970 1.00 71.50 205 VAL A C 1
ATOM 1619 O O . VAL A 1 205 ? 18.012 3.445 -5.032 1.00 71.50 205 VAL A O 1
ATOM 1622 N N . PRO A 1 206 ? 15.889 4.067 -5.544 1.00 71.75 206 PRO A N 1
ATOM 1623 C CA . PRO A 1 206 ? 15.649 2.983 -6.488 1.00 71.75 206 PRO A CA 1
ATOM 1624 C C . PRO A 1 206 ? 16.701 2.980 -7.597 1.00 71.75 206 PRO A C 1
ATOM 1626 O O . PRO A 1 206 ? 17.125 4.046 -8.052 1.00 71.75 206 PRO A O 1
ATOM 1629 N N . ASP A 1 207 ? 17.136 1.795 -8.028 1.00 77.50 207 ASP A N 1
ATOM 1630 C CA . ASP A 1 207 ? 18.049 1.716 -9.164 1.00 77.50 207 ASP A CA 1
ATOM 1631 C C . ASP A 1 207 ? 17.356 2.293 -10.402 1.00 77.50 207 ASP A C 1
ATOM 1633 O O . ASP A 1 207 ? 16.218 1.941 -10.723 1.00 77.50 207 ASP A O 1
ATOM 1637 N N . ARG A 1 208 ? 18.056 3.175 -11.113 1.00 81.00 208 ARG A N 1
ATOM 1638 C CA . ARG A 1 208 ? 17.573 3.721 -12.376 1.00 81.00 208 ARG A CA 1
ATOM 1639 C C . ARG A 1 208 ? 17.350 2.607 -13.399 1.00 81.00 208 ARG A C 1
ATOM 1641 O O . ARG A 1 208 ? 16.451 2.728 -14.224 1.00 81.00 208 ARG A O 1
ATOM 1648 N N . GLU A 1 209 ? 18.109 1.515 -13.311 1.00 86.00 209 GLU A N 1
ATOM 1649 C CA . GLU A 1 209 ? 17.903 0.327 -14.138 1.00 86.00 209 GLU A CA 1
ATOM 1650 C C . GLU A 1 209 ? 16.495 -0.256 -13.959 1.00 86.00 209 GLU A C 1
ATOM 1652 O O . GLU A 1 209 ? 15.874 -0.636 -14.944 1.00 86.00 209 GLU A O 1
ATOM 1657 N N . LEU A 1 210 ? 15.940 -0.265 -12.740 1.00 88.12 210 LEU A N 1
ATOM 1658 C CA . LEU A 1 210 ? 14.581 -0.756 -12.488 1.00 88.12 210 LEU A CA 1
ATOM 1659 C C . LEU A 1 210 ? 13.524 0.122 -13.166 1.00 88.12 210 LEU A C 1
ATOM 1661 O O . LEU A 1 210 ? 12.599 -0.394 -13.797 1.00 88.12 210 LEU A O 1
ATOM 1665 N N . GLU A 1 211 ? 13.654 1.443 -13.041 1.00 87.19 211 GLU A N 1
ATOM 1666 C CA . GLU A 1 211 ? 12.736 2.387 -13.684 1.00 87.19 211 GLU A CA 1
ATOM 1667 C C . GLU A 1 211 ? 12.817 2.293 -15.206 1.00 87.19 211 GLU A C 1
ATOM 1669 O O . GLU A 1 211 ? 11.786 2.219 -15.874 1.00 87.19 211 GLU A O 1
ATOM 1674 N N . GLU A 1 212 ? 14.027 2.249 -15.764 1.00 87.94 212 GLU A N 1
ATOM 1675 C CA . GLU A 1 212 ? 14.232 2.074 -17.201 1.00 87.94 212 GLU A CA 1
ATOM 1676 C C . GLU A 1 212 ? 13.656 0.732 -17.665 1.00 87.94 212 GLU A C 1
ATOM 1678 O O . GLU A 1 212 ? 12.893 0.689 -18.631 1.00 87.94 212 GLU A O 1
ATOM 1683 N N . TYR A 1 213 ? 13.914 -0.343 -16.922 1.00 90.56 213 TYR A N 1
ATOM 1684 C CA . TYR A 1 213 ? 13.431 -1.675 -17.249 1.00 90.56 213 TYR A CA 1
ATOM 1685 C C . TYR A 1 213 ? 11.905 -1.772 -17.231 1.00 90.56 213 TYR A C 1
ATOM 1687 O O . TYR A 1 213 ? 11.350 -2.398 -18.125 1.00 90.56 213 TYR A O 1
ATOM 1695 N N . LEU A 1 214 ? 11.203 -1.177 -16.261 1.00 88.75 214 LEU A N 1
ATOM 1696 C CA . LEU A 1 214 ? 9.740 -1.289 -16.151 1.00 88.75 214 LEU A CA 1
ATOM 1697 C C . LEU A 1 214 ? 8.971 -0.224 -16.944 1.00 88.75 214 LEU A C 1
ATOM 1699 O O . LEU A 1 214 ? 7.894 -0.519 -17.457 1.00 88.75 214 LEU A O 1
ATOM 1703 N N . LEU A 1 215 ? 9.492 1.002 -17.047 1.00 86.81 215 LEU A N 1
ATOM 1704 C CA . LEU A 1 215 ? 8.753 2.138 -17.614 1.00 86.81 215 LEU A CA 1
ATOM 1705 C C . LEU A 1 215 ? 9.146 2.463 -19.060 1.00 86.81 215 LEU A C 1
ATOM 1707 O O . LEU A 1 215 ? 8.337 3.035 -19.797 1.00 86.81 215 LEU A O 1
ATOM 1711 N N . GLN A 1 216 ? 10.353 2.104 -19.511 1.00 80.06 216 GLN A N 1
ATOM 1712 C CA . GLN A 1 216 ? 10.748 2.322 -20.903 1.00 80.06 216 GLN A CA 1
ATOM 1713 C C . GLN A 1 216 ? 10.354 1.117 -21.757 1.00 80.06 216 GLN A C 1
ATOM 1715 O O . GLN A 1 216 ? 11.046 0.109 -21.854 1.00 80.06 216 GLN A O 1
ATOM 1720 N N . ASN A 1 217 ? 9.196 1.210 -22.404 1.00 56.91 217 ASN A N 1
ATOM 1721 C CA . ASN A 1 217 ? 8.847 0.308 -23.494 1.00 56.91 217 ASN A CA 1
ATOM 1722 C C . ASN A 1 217 ? 9.770 0.564 -24.696 1.00 56.91 217 ASN A C 1
ATOM 1724 O O . ASN A 1 217 ? 9.800 1.677 -25.215 1.00 56.91 217 ASN A O 1
ATOM 1728 N N . GLU A 1 218 ? 10.430 -0.480 -25.209 1.00 49.06 218 GLU A N 1
ATOM 1729 C CA . GLU A 1 218 ? 11.146 -0.455 -26.500 1.00 49.06 218 GLU A CA 1
ATOM 1730 C C . GLU A 1 218 ? 10.218 -0.214 -27.716 1.00 49.06 218 GLU A C 1
ATOM 1732 O O . GLU A 1 218 ? 10.691 -0.161 -28.846 1.00 49.06 218 GLU A O 1
ATOM 1737 N N . ASN A 1 219 ? 8.906 -0.033 -27.520 1.00 38.69 219 ASN A N 1
ATOM 1738 C CA . ASN A 1 219 ? 7.933 0.249 -28.580 1.00 38.69 219 ASN A CA 1
ATOM 1739 C C . ASN A 1 219 ? 6.890 1.295 -28.134 1.00 38.69 219 ASN A C 1
ATOM 1741 O O . ASN A 1 219 ? 5.748 0.947 -27.827 1.00 38.69 219 ASN A O 1
ATOM 1745 N N . ARG A 1 220 ? 7.281 2.574 -28.101 1.00 43.12 220 ARG A N 1
ATOM 1746 C CA . ARG A 1 220 ? 6.353 3.704 -28.296 1.00 43.12 220 ARG A CA 1
ATOM 1747 C C . ARG A 1 220 ? 6.420 4.174 -29.743 1.00 43.12 220 ARG A C 1
ATOM 1749 O O . ARG A 1 220 ? 7.550 4.244 -30.272 1.00 43.12 220 ARG A O 1
#

Solvent-accessible surface area (backbone atoms only — not comparable to full-atom values): 12221 Å² total; per-residue (Å²): 117,47,72,40,63,44,34,40,40,37,26,21,82,71,66,62,94,55,48,70,58,54,53,51,51,51,41,42,75,72,59,31,39,76,68,82,84,57,99,82,56,84,78,57,44,54,71,69,50,25,70,72,65,30,39,44,33,40,57,31,32,45,94,74,38,34,38,40,41,38,41,34,50,55,60,50,94,77,85,44,57,66,43,10,28,39,32,46,35,40,34,28,78,78,58,52,90,85,42,83,81,39,68,63,37,49,52,49,51,53,55,50,53,52,52,48,54,54,51,42,53,74,66,62,38,56,33,32,40,30,32,50,65,65,89,84,81,58,82,52,33,53,33,59,78,53,80,49,84,65,50,62,80,48,57,82,46,67,26,45,36,31,33,35,22,46,69,38,36,51,70,54,62,27,69,67,50,57,69,70,44,79,44,66,41,67,44,78,40,96,74,54,26,38,39,39,29,36,43,93,47,70,79,49,72,62,57,66,65,36,46,48,65,54,68,55,66,99,78,125

Secondary structure (DSSP, 8-state):
-EEEEEEEEEE-SS--TTHHHHHHHHHHHTT-B-----TTS--PPPHHHHHHHSEEEEEEEETTEEEEEEEE----SSS-GGGSEEEEEEEESS--TT-TT-HHHHHHHHHHHHHHHHHHHHH--SEEEEEES--SS-GGG--PPP-SSSGGGT--S--SEEEE-HHHHHHTTHHHHHHHS--SEEEE-TTS-EEEE--SSTTSPPPHHHHHHHH--S--

pLDDT: mean 82.35, std 14.05, range [38.69, 98.0]

Radius of gyration: 17.18 Å; Cα contacts (8 Å, |Δi|>4): 408; chains: 1; bounding box: 42×34×56 Å

Organism: NCBI:txid869886